Protein AF-A0AAJ0DYH5-F1 (afdb_monomer)

InterPro domains:
  IPR054289 UncB-like, DUF7025 [PF22942] (49-143)

Organism: NCBI:txid1209916

pLDDT: mean 80.5, std 20.78, range [34.53, 97.88]

Mean predicted aligned error: 11.09 Å

Nearest PDB structures (foldseek):
  2lnc-assembly1_A  TM=3.123E-01  e=2.489E-01  Norovirus Hu/1968/US
  4fln-assembly1_A  TM=5.608E-01  e=4.365E+00  Arabidopsis thaliana
  9har-assembly1_EV  TM=2.617E-01  e=4.413E-01  ssRNA phage ESE017
  7m22-assembly1_D  TM=3.149E-01  e=5.813E+00  Human betaherpesvirus 5
  7m30-assembly1_D  TM=1.878E-01  e=3.278E+00  Human betaherpesvirus 5

Solvent-accessible surface area (backbone atoms only — not comparable to full-atom values): 13746 Å² total; per-residue (Å²): 107,74,69,76,45,47,63,59,49,52,51,52,40,51,54,44,64,71,40,98,73,52,55,66,69,58,44,55,50,43,51,51,50,53,48,48,47,45,68,77,44,73,55,49,65,62,45,35,53,49,25,68,75,66,46,39,35,35,58,95,46,48,64,64,63,59,47,66,73,39,51,29,36,34,66,42,77,79,47,103,78,33,53,46,75,50,71,33,32,30,64,42,59,44,82,44,77,36,79,94,74,75,39,59,30,41,37,37,33,28,40,37,81,45,58,39,87,52,100,76,55,46,79,39,84,42,78,50,79,47,71,28,58,78,57,82,67,72,40,52,43,84,35,80,63,55,39,45,37,44,48,88,72,47,56,83,68,57,39,59,52,50,51,54,50,52,52,49,52,51,51,50,47,52,54,56,70,74,43,84,81,50,82,88,74,58,92,61,83,67,78,59,58,62,64,63,60,55,72,78,57,81,92,85,81,96,83,74,88,85,67,59,76,80,66,54,66,55,87,74,71,72,55,80,76,82,77,74,132

Sequence (229 aa):
MLYFAKGAIKQQAIETRESSSPSSRAIVSLEALLGFIKYTFPKAEKAKEDIKRTGLASFDYVWTIFEPGQIIYEKRCVTDSWFYEQCLKVKKVEYEYSE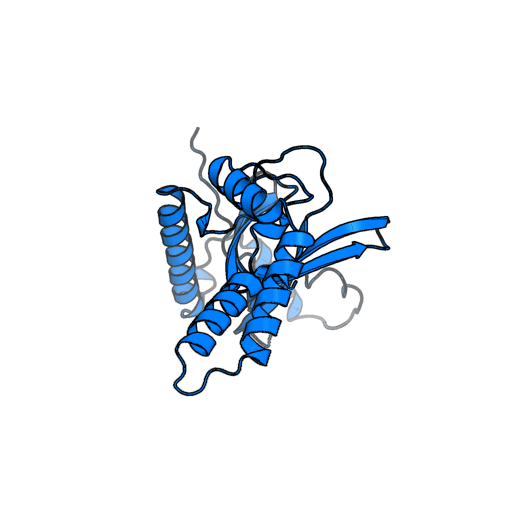FNETFGISLFVEEIVHRQTPNAGSYLVTSRRRIRPFTGLKPLQSEEIGCIPLEMIQEPEQESLRAKLIGLGRRYIHLSSHHPTIWEYEGPVALGGFLRNMTEESSQPQLQDYSWRYLQVRSFALRENVSP

Foldseek 3Di:
DLLLCLVVLVVVLVVLVVDPDRDPVSNVVSVVSNVVSCVVCVCQVVQCVVCLVPLKHAQVRPLSQQHQQFKKWFWDDPDPQWIDIDIWGFHDWDWDQDPVVRFIWIKTWTWDWFAFPPVPTDIDTDIDIDIQGHDDDIDRCVDPSNRMDGLVSDDPPVSVVVVVVVVVLVVVVVVVVVDPDDPVNDPDPCVCVVVVVVVVDDDDDPDDPPPPPVVRRDPRDTDRPPPDD

Radius of gyration: 23.25 Å; Cα contacts (8 Å, |Δi|>4): 259; chains: 1; bounding box: 69×47×57 Å

Secondary structure (DSSP, 8-state):
-GGGGHHHHHHHHHHHHHSSS--HHHHHHHHHHHHHHHHHSTTHHHHHHHHHHHSEE-HHHHGGG--TT-EEEEEEEEETTEEEEEEEEEEEEEEEEEGGGTEEEEEEEEEEEEEE-SSS-EEEEEEEEEEEPP--S-EETTSTTT-EEEGGGSPTTHHHHHHHHHHHHHHHHHHHHHS---GGG--S-GGGHHHHHTTSS--------SSSTTT-S------------

Structure (mmCIF, N/CA/C/O backbone):
data_AF-A0AAJ0DYH5-F1
#
_entry.id   AF-A0AAJ0DYH5-F1
#
loop_
_atom_site.group_PDB
_atom_site.id
_atom_site.type_symbol
_atom_site.label_atom_id
_atom_site.label_alt_id
_atom_site.label_comp_id
_atom_site.label_asym_id
_atom_site.label_entity_id
_atom_site.label_seq_id
_atom_site.pdbx_PDB_ins_code
_atom_site.Cartn_x
_atom_site.Cartn_y
_atom_site.Cartn_z
_atom_site.occupancy
_atom_site.B_iso_or_equiv
_atom_site.auth_seq_id
_atom_site.auth_comp_id
_atom_site.auth_asym_id
_atom_site.auth_atom_id
_atom_site.pdbx_PDB_model_num
ATOM 1 N N . MET A 1 1 ? -4.098 -6.346 9.579 1.00 74.19 1 MET A N 1
ATOM 2 C CA . MET A 1 1 ? -4.427 -5.142 10.373 1.00 74.19 1 MET A CA 1
ATOM 3 C C . MET A 1 1 ? -5.936 -4.967 10.431 1.00 74.19 1 MET A C 1
ATOM 5 O O . MET A 1 1 ? -6.552 -4.817 9.384 1.00 74.19 1 MET A O 1
ATOM 9 N N . LEU A 1 2 ? -6.518 -4.996 11.632 1.00 87.50 2 LEU A N 1
ATOM 10 C CA . LEU A 1 2 ? -7.966 -4.881 11.854 1.00 87.50 2 LEU A CA 1
ATOM 11 C C . LEU A 1 2 ? -8.559 -3.563 11.309 1.00 87.50 2 LEU A C 1
ATOM 13 O O . LEU A 1 2 ? -9.689 -3.550 10.838 1.00 87.50 2 LEU A O 1
ATOM 17 N N . TYR A 1 3 ? -7.772 -2.481 11.300 1.00 91.25 3 TYR A N 1
ATOM 18 C CA . TYR A 1 3 ? -8.181 -1.171 10.781 1.00 91.25 3 TYR A CA 1
ATOM 19 C C . TYR A 1 3 ? -8.721 -1.220 9.341 1.00 91.25 3 TYR A C 1
ATOM 21 O O . TYR A 1 3 ? -9.771 -0.645 9.068 1.00 91.25 3 TYR A O 1
ATOM 29 N N . PHE A 1 4 ? -8.066 -1.942 8.425 1.00 90.75 4 PHE A N 1
ATOM 30 C CA . PHE A 1 4 ? -8.510 -2.015 7.025 1.00 90.75 4 PHE A CA 1
ATOM 31 C C . PHE A 1 4 ? -9.799 -2.818 6.837 1.00 90.75 4 PHE A C 1
ATOM 33 O O . PHE A 1 4 ? -10.524 -2.606 5.871 1.00 90.75 4 PHE A O 1
ATOM 40 N N . ALA A 1 5 ? -10.136 -3.698 7.783 1.00 91.19 5 ALA A N 1
ATOM 41 C CA . ALA A 1 5 ? -11.390 -4.440 7.747 1.00 91.19 5 ALA A CA 1
ATOM 42 C C . ALA A 1 5 ? -12.598 -3.581 8.163 1.00 91.19 5 ALA A C 1
ATOM 44 O O . ALA A 1 5 ? -13.729 -4.042 8.034 1.00 91.19 5 ALA A O 1
ATOM 45 N N . LYS A 1 6 ? -12.404 -2.335 8.634 1.00 92.38 6 LYS A N 1
ATOM 46 C CA . LYS A 1 6 ? -13.487 -1.481 9.159 1.00 92.38 6 LYS A CA 1
ATOM 47 C C . LYS A 1 6 ? -14.655 -1.306 8.184 1.00 92.38 6 LYS A C 1
ATOM 49 O O . LYS A 1 6 ? -15.801 -1.313 8.616 1.00 92.38 6 LYS A O 1
ATOM 54 N N . GLY A 1 7 ? -14.371 -1.166 6.884 1.00 87.06 7 GLY A N 1
ATOM 55 C CA . GLY A 1 7 ? -15.394 -0.994 5.850 1.00 87.06 7 GLY A CA 1
ATOM 56 C C . GLY A 1 7 ? -16.257 -2.244 5.711 1.00 87.06 7 GLY A C 1
ATOM 57 O O . GLY A 1 7 ? -17.478 -2.155 5.790 1.00 87.06 7 GLY A O 1
ATOM 58 N N . ALA A 1 8 ? -15.615 -3.412 5.621 1.00 90.06 8 ALA A N 1
ATOM 59 C CA . ALA A 1 8 ? -16.292 -4.705 5.574 1.00 90.06 8 ALA A CA 1
ATOM 60 C C . ALA A 1 8 ? -17.074 -4.996 6.866 1.00 90.06 8 ALA A C 1
ATOM 62 O O . ALA A 1 8 ? -18.219 -5.424 6.802 1.00 90.06 8 ALA A O 1
ATOM 63 N N . ILE A 1 9 ? -16.503 -4.696 8.039 1.00 92.44 9 ILE A N 1
ATOM 64 C CA . ILE A 1 9 ? -17.178 -4.848 9.340 1.00 92.44 9 ILE A CA 1
ATOM 65 C C . ILE A 1 9 ? -18.425 -3.956 9.406 1.00 92.44 9 ILE A C 1
ATOM 67 O O . ILE A 1 9 ? -19.483 -4.404 9.846 1.00 92.44 9 ILE A O 1
ATOM 71 N N . LYS A 1 10 ? -18.321 -2.700 8.950 1.00 93.38 10 LYS A N 1
ATOM 72 C CA . LYS A 1 10 ? -19.449 -1.761 8.903 1.00 93.38 10 LYS A CA 1
ATOM 73 C C . LYS A 1 10 ? -20.543 -2.247 7.952 1.00 93.38 10 LYS A C 1
ATOM 75 O O . LYS A 1 10 ? -21.710 -2.203 8.324 1.00 93.38 10 LYS A O 1
ATOM 80 N N . GLN A 1 11 ? -20.167 -2.726 6.769 1.00 91.50 11 GLN A N 1
ATOM 81 C CA . GLN A 1 11 ? -21.105 -3.269 5.789 1.00 91.50 11 GLN A CA 1
ATOM 82 C C . GLN A 1 11 ? -21.822 -4.514 6.332 1.00 91.50 11 GLN A C 1
ATOM 84 O O . GLN A 1 11 ? -23.049 -4.559 6.340 1.00 91.50 11 GLN A O 1
ATOM 89 N N . GLN A 1 12 ? -21.077 -5.452 6.922 1.00 93.25 12 GLN A N 1
ATOM 90 C CA . GLN A 1 12 ? -21.636 -6.638 7.574 1.00 93.25 12 GLN A CA 1
ATOM 91 C C . GLN A 1 12 ? -22.611 -6.271 8.705 1.00 93.25 12 GLN A C 1
ATOM 93 O O . GLN A 1 12 ? -23.621 -6.948 8.903 1.00 93.25 12 GLN A O 1
ATOM 98 N N . ALA A 1 13 ? -22.330 -5.203 9.461 1.00 92.88 13 ALA A N 1
ATOM 99 C CA . ALA A 1 13 ? -23.221 -4.732 10.520 1.00 92.88 13 ALA A CA 1
ATOM 100 C C . ALA A 1 13 ? -24.549 -4.188 9.967 1.00 92.88 13 ALA A C 1
ATOM 102 O O . ALA A 1 13 ? -25.591 -4.425 10.577 1.00 92.88 13 ALA A O 1
ATOM 103 N N . ILE A 1 14 ? -24.522 -3.500 8.819 1.00 93.88 14 ILE A N 1
ATOM 104 C CA . ILE A 1 14 ? -25.725 -3.023 8.116 1.00 93.88 14 ILE A CA 1
ATOM 105 C C . ILE A 1 14 ? -26.544 -4.219 7.618 1.00 93.88 14 ILE A C 1
ATOM 107 O O . ILE A 1 14 ? -27.705 -4.355 7.989 1.00 93.88 14 ILE A O 1
ATOM 111 N N . GLU A 1 15 ? -25.914 -5.146 6.897 1.00 93.69 15 GLU A N 1
ATOM 112 C CA . GLU A 1 15 ? -26.578 -6.343 6.356 1.00 93.69 15 GLU A CA 1
ATOM 113 C C . GLU A 1 15 ? -27.203 -7.210 7.458 1.00 93.69 15 GLU A C 1
ATOM 115 O O . GLU A 1 15 ? -28.323 -7.702 7.329 1.00 93.69 15 GLU A O 1
ATOM 120 N N . THR A 1 16 ? -26.514 -7.355 8.594 1.00 93.00 16 THR A N 1
ATOM 121 C CA . THR A 1 16 ? -27.039 -8.120 9.735 1.00 93.00 16 THR A CA 1
ATOM 122 C C . THR A 1 16 ? -28.275 -7.451 10.344 1.00 93.00 16 THR A C 1
ATOM 124 O O . THR A 1 16 ? -29.192 -8.156 10.767 1.00 93.00 16 THR A O 1
ATOM 127 N N . ARG A 1 17 ? -28.331 -6.111 10.376 1.00 92.94 17 ARG A N 1
ATOM 128 C CA . ARG A 1 17 ? -29.504 -5.352 10.851 1.00 92.94 17 ARG A CA 1
ATOM 129 C C . ARG A 1 17 ? -30.697 -5.460 9.902 1.00 92.94 17 ARG A C 1
ATOM 131 O O . ARG A 1 17 ? -31.825 -5.469 10.379 1.00 92.94 17 ARG A O 1
ATOM 138 N N . GLU A 1 18 ? -30.442 -5.535 8.600 1.00 94.69 18 GLU A N 1
ATOM 139 C CA . GLU A 1 18 ? -31.475 -5.626 7.557 1.00 94.69 18 GLU A CA 1
ATOM 140 C C . GLU A 1 18 ? -31.996 -7.057 7.343 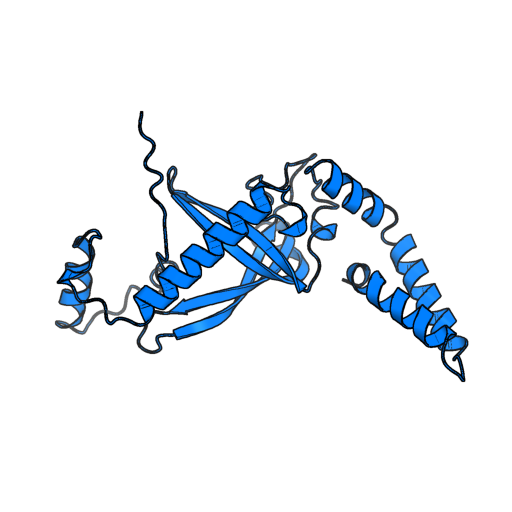1.00 94.69 18 GLU A C 1
ATOM 142 O O . GLU A 1 18 ? -33.020 -7.256 6.691 1.00 94.69 18 GLU A O 1
ATOM 147 N N . SER A 1 19 ? -31.321 -8.065 7.904 1.00 94.19 19 SER A N 1
ATOM 148 C CA . SER A 1 19 ? -31.761 -9.459 7.817 1.00 94.19 19 SER A CA 1
ATOM 149 C C . SER A 1 19 ? -33.123 -9.690 8.488 1.00 94.19 19 SER A C 1
ATOM 151 O O . SER A 1 19 ? -33.471 -9.045 9.475 1.00 94.19 19 SER A O 1
ATOM 153 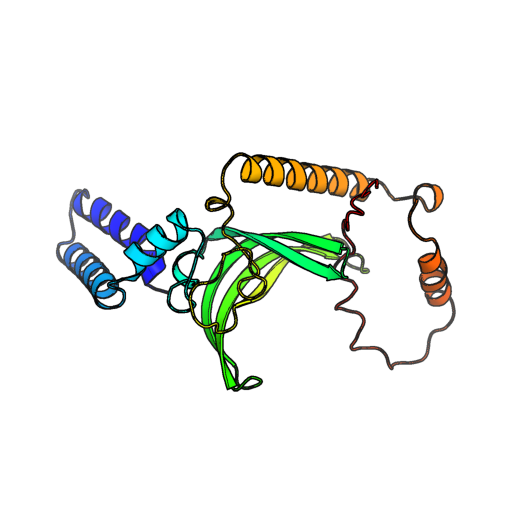N N . SER 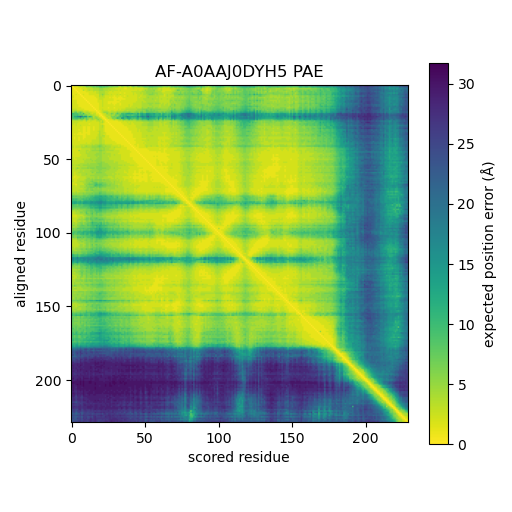A 1 20 ? -33.887 -10.671 7.995 1.00 86.44 20 SER A N 1
ATOM 154 C CA . SER A 1 20 ? -35.220 -11.018 8.520 1.00 86.44 20 SER A CA 1
ATOM 155 C C . SER A 1 20 ? -35.217 -11.497 9.979 1.00 86.44 20 SER A C 1
ATOM 157 O O . SER A 1 20 ? -36.263 -11.528 10.623 1.00 86.44 20 SER A O 1
ATOM 159 N N . SER A 1 21 ? -34.056 -11.896 10.502 1.00 89.44 21 SER A N 1
ATOM 160 C CA . SER A 1 21 ? -33.866 -12.357 11.878 1.00 89.44 21 SER A CA 1
ATOM 161 C C . SER A 1 21 ? -32.514 -11.867 12.419 1.00 89.44 21 SER A C 1
ATOM 163 O O . SER A 1 21 ? -31.555 -12.647 12.483 1.00 89.44 21 SER A O 1
ATOM 165 N N . PRO A 1 22 ? -32.397 -10.578 12.787 1.00 85.06 22 PRO A N 1
ATOM 166 C CA . PRO A 1 22 ? -31.127 -9.997 13.193 1.00 85.06 22 PRO A CA 1
ATOM 167 C C . PRO A 1 22 ? -30.651 -10.613 14.510 1.00 85.06 22 PRO A C 1
ATOM 169 O O . PRO A 1 22 ? -31.331 -10.562 15.537 1.00 85.06 22 PRO A O 1
ATOM 172 N N . SER A 1 23 ? -29.441 -11.170 14.510 1.00 91.62 23 SER A N 1
ATOM 173 C CA . SER A 1 23 ? -28.793 -11.608 15.746 1.00 91.62 23 SER A CA 1
ATOM 174 C C . SER A 1 23 ? -28.296 -10.385 16.517 1.00 91.62 23 SER A C 1
ATOM 176 O O . SER A 1 23 ? -27.270 -9.793 16.171 1.00 91.62 23 SER A O 1
ATOM 178 N N . SER A 1 24 ? -29.006 -10.012 17.587 1.00 90.62 24 SER A N 1
ATOM 179 C CA . SER A 1 24 ? -28.639 -8.881 18.454 1.00 90.62 24 SER A CA 1
ATOM 180 C C . SER A 1 24 ? -27.199 -8.991 18.964 1.00 90.62 24 SER A C 1
ATOM 182 O O . SER A 1 24 ? -26.455 -8.012 18.960 1.00 90.62 24 SER A O 1
ATOM 184 N N . ARG A 1 25 ? -26.757 -10.207 19.309 1.00 95.62 25 ARG A N 1
ATOM 185 C CA . ARG A 1 25 ? -25.385 -10.482 19.754 1.00 95.62 25 ARG A CA 1
ATOM 186 C C . ARG A 1 25 ? -24.347 -10.201 18.667 1.00 95.62 25 ARG A C 1
ATOM 188 O O . ARG A 1 25 ? -23.278 -9.679 18.983 1.00 95.62 25 ARG A O 1
ATOM 195 N N . ALA A 1 26 ? -24.635 -10.546 17.412 1.00 93.88 26 ALA A N 1
ATOM 196 C CA . ALA A 1 26 ? -23.718 -10.298 16.302 1.00 93.88 26 ALA A CA 1
ATOM 197 C C . ALA A 1 26 ? -23.560 -8.794 16.044 1.00 93.88 26 ALA A C 1
ATOM 199 O O . ALA A 1 26 ? -22.434 -8.314 15.938 1.00 93.88 26 ALA A O 1
ATOM 200 N N . ILE A 1 27 ? -24.667 -8.044 16.046 1.00 94.88 27 ILE A N 1
ATOM 201 C CA . ILE A 1 27 ? -24.659 -6.582 15.875 1.00 94.88 27 ILE A CA 1
ATOM 202 C C . ILE A 1 27 ? -23.844 -5.913 16.988 1.00 94.88 27 ILE A C 1
ATOM 204 O O . ILE A 1 27 ? -22.916 -5.166 16.687 1.00 94.88 27 ILE A O 1
ATOM 208 N N . VAL A 1 28 ? -24.112 -6.254 18.255 1.00 96.19 28 VAL A N 1
ATOM 209 C CA . VAL A 1 28 ? -23.358 -5.725 19.409 1.00 96.19 28 VAL A CA 1
ATOM 210 C C . VAL A 1 28 ? -21.862 -6.034 19.287 1.00 96.19 28 VAL A C 1
ATOM 212 O O . VAL A 1 28 ? -21.026 -5.186 19.588 1.00 96.19 28 VAL A O 1
ATOM 215 N N . SER A 1 29 ? -21.506 -7.228 18.804 1.00 96.81 29 SER A N 1
ATOM 216 C CA . SER A 1 29 ? -20.102 -7.625 18.631 1.00 96.81 29 SER A CA 1
ATOM 217 C C . SER A 1 29 ? -19.408 -6.834 17.514 1.00 96.81 29 SER A C 1
ATOM 219 O O . SER A 1 29 ? -18.268 -6.404 17.686 1.00 96.81 29 SER A O 1
ATOM 221 N N . LEU A 1 30 ? -20.085 -6.606 16.383 1.00 95.94 30 LEU A N 1
ATOM 222 C CA . LEU A 1 30 ? -19.559 -5.804 15.271 1.00 95.94 30 LEU A CA 1
ATOM 223 C C . LEU A 1 30 ? -19.413 -4.326 15.660 1.00 95.94 30 LEU A C 1
ATOM 225 O O . LEU A 1 30 ? -18.401 -3.701 15.344 1.00 95.94 30 LEU A O 1
ATOM 229 N N . GLU A 1 31 ? -20.378 -3.774 16.393 1.00 96.19 31 GLU A N 1
ATOM 230 C CA . GLU A 1 31 ? -20.307 -2.410 16.929 1.00 96.19 31 GLU A CA 1
ATOM 231 C C . GLU A 1 31 ? -19.173 -2.249 17.942 1.00 96.19 31 GLU A C 1
ATOM 233 O O . GLU A 1 31 ? -18.412 -1.284 17.858 1.00 96.19 31 GLU A O 1
ATOM 238 N N . ALA A 1 32 ? -19.010 -3.213 18.854 1.00 96.88 32 ALA A N 1
ATOM 239 C CA . ALA A 1 32 ? -17.892 -3.233 19.791 1.00 96.88 32 ALA A CA 1
ATOM 240 C C . ALA A 1 32 ? -16.546 -3.286 19.054 1.00 96.88 32 ALA A C 1
ATOM 242 O O . ALA A 1 32 ? -15.611 -2.578 19.430 1.00 96.88 32 ALA A O 1
ATOM 243 N N . LEU A 1 33 ? -16.454 -4.058 17.965 1.00 96.50 33 LEU A N 1
ATOM 244 C CA . LEU A 1 33 ? -15.253 -4.134 17.134 1.00 96.50 33 LEU A CA 1
ATOM 245 C C . LEU A 1 33 ? -14.947 -2.801 16.433 1.00 96.50 33 LEU A C 1
ATOM 247 O O . LEU A 1 33 ? -13.798 -2.359 16.429 1.00 96.50 33 LEU A O 1
ATOM 251 N N . LEU A 1 34 ? -15.961 -2.123 15.886 1.00 95.81 34 LEU A N 1
ATOM 252 C CA . LEU A 1 34 ? -15.807 -0.778 15.314 1.00 95.81 34 LEU A CA 1
ATOM 253 C C . LEU A 1 34 ? -15.393 0.248 16.381 1.00 95.81 34 LEU A C 1
ATOM 255 O O . LEU A 1 34 ? -14.514 1.076 16.130 1.00 95.81 34 LEU A O 1
ATOM 259 N N . GLY A 1 35 ? -15.985 0.167 17.576 1.00 96.44 35 GLY A N 1
ATOM 260 C CA . GLY A 1 35 ? -15.619 0.984 18.732 1.00 96.44 35 GLY A CA 1
ATOM 261 C C . GLY A 1 35 ? -14.165 0.774 19.148 1.00 96.44 35 GLY A C 1
ATOM 262 O O . GLY A 1 35 ? -13.435 1.749 19.325 1.00 96.44 35 GLY A O 1
ATOM 263 N N . PHE A 1 36 ? -13.718 -0.484 19.205 1.00 96.75 36 PHE A N 1
ATOM 264 C CA . PHE A 1 36 ? -12.327 -0.845 19.470 1.00 96.75 36 PHE A CA 1
ATOM 265 C C . PHE A 1 36 ? -11.381 -0.248 18.422 1.00 96.75 36 PHE A C 1
ATOM 267 O O . PHE A 1 36 ? -10.430 0.432 18.791 1.00 96.75 36 PHE A O 1
ATOM 274 N N . ILE A 1 37 ? -11.672 -0.398 17.122 1.00 95.50 37 ILE A N 1
ATOM 275 C CA . ILE A 1 37 ? -10.844 0.186 16.049 1.00 95.50 37 ILE A CA 1
ATOM 276 C C . ILE A 1 37 ? -10.733 1.707 16.209 1.00 95.50 37 ILE A C 1
ATOM 278 O O . ILE A 1 37 ? -9.633 2.254 16.130 1.00 95.50 37 ILE A O 1
ATOM 282 N N . LYS A 1 38 ? -11.851 2.400 16.454 1.00 95.06 38 LYS A N 1
ATOM 283 C CA . LYS A 1 38 ? -11.860 3.859 16.633 1.00 95.06 38 LYS A CA 1
ATOM 284 C C . LYS A 1 38 ? -11.074 4.290 17.872 1.00 95.06 38 LYS A C 1
ATOM 286 O O . LYS A 1 38 ? -10.374 5.296 17.824 1.00 95.06 38 LYS A O 1
ATOM 291 N N . TYR A 1 39 ? -11.182 3.533 18.960 1.00 96.31 39 TYR A N 1
ATOM 292 C CA . TYR A 1 39 ? -10.448 3.786 20.196 1.00 96.31 39 TYR A CA 1
ATOM 293 C C . TYR A 1 39 ? -8.938 3.558 20.030 1.00 96.31 39 TYR A C 1
ATOM 295 O O . TYR A 1 39 ? -8.147 4.387 20.471 1.00 96.31 39 TYR A O 1
ATOM 303 N N . THR A 1 40 ? -8.533 2.477 19.357 1.00 95.31 40 THR A N 1
ATOM 304 C CA . THR A 1 40 ? -7.120 2.146 19.116 1.00 95.31 40 THR A CA 1
ATOM 305 C C . THR A 1 40 ? -6.470 3.077 18.090 1.00 95.31 40 THR A C 1
ATOM 307 O O . THR A 1 40 ? -5.289 3.395 18.214 1.00 95.31 40 THR A O 1
ATOM 310 N N . PHE A 1 41 ? -7.224 3.552 17.092 1.00 94.44 41 PHE A N 1
ATOM 311 C CA . PHE A 1 41 ? -6.708 4.368 15.986 1.00 94.44 41 PHE A CA 1
ATOM 312 C C . PHE A 1 41 ? -7.462 5.704 15.822 1.00 94.44 41 PHE A C 1
ATOM 314 O O . PHE A 1 41 ? -7.953 6.010 14.731 1.00 94.44 41 PHE A O 1
ATOM 321 N N . PRO A 1 42 ? -7.532 6.557 16.861 1.00 94.38 42 PRO A N 1
ATOM 322 C CA . PRO A 1 42 ? -8.445 7.706 16.903 1.00 94.38 42 PRO A CA 1
ATOM 323 C C . PRO A 1 42 ? -8.136 8.787 15.861 1.00 94.38 42 PRO A C 1
ATOM 325 O O . PRO A 1 42 ? -9.000 9.592 15.521 1.00 94.38 42 PRO A O 1
ATOM 328 N N . LYS A 1 43 ? -6.901 8.818 15.351 1.00 96.81 43 LYS A N 1
ATOM 329 C CA . LYS A 1 43 ? -6.424 9.810 14.379 1.00 96.81 43 LYS A CA 1
ATOM 330 C C . LYS A 1 43 ? -6.211 9.238 12.980 1.00 96.81 43 LYS A C 1
ATOM 332 O O . LYS A 1 43 ? -5.946 10.010 12.068 1.00 96.81 43 LYS A O 1
ATOM 337 N N . ALA A 1 44 ? -6.331 7.922 12.793 1.00 95.44 44 ALA A N 1
ATOM 338 C CA . ALA A 1 44 ? -5.950 7.278 11.538 1.00 95.44 44 ALA A CA 1
ATOM 339 C C . ALA A 1 44 ? -6.831 7.707 10.358 1.00 95.44 44 ALA A C 1
ATOM 341 O O . ALA A 1 44 ? -6.314 7.916 9.267 1.00 95.44 44 ALA A O 1
ATOM 342 N N . GLU A 1 45 ? -8.139 7.896 10.568 1.00 94.44 45 GLU A N 1
ATOM 343 C CA . GLU A 1 45 ? -9.033 8.361 9.497 1.00 94.44 45 GLU A CA 1
ATOM 344 C C . GLU A 1 45 ? -8.705 9.787 9.079 1.00 94.44 45 GLU A C 1
ATOM 346 O O . GLU A 1 45 ? -8.477 10.051 7.904 1.00 94.44 45 GLU A O 1
ATOM 351 N N . LYS A 1 46 ? -8.606 10.691 10.060 1.00 96.81 46 LYS A N 1
ATOM 352 C CA . LYS A 1 46 ? -8.237 12.081 9.808 1.00 96.81 46 LYS A CA 1
ATOM 353 C C . LYS A 1 46 ? -6.871 12.168 9.126 1.00 96.81 46 LYS A C 1
ATOM 355 O O . LYS A 1 46 ? -6.737 12.904 8.161 1.00 96.81 46 LYS A O 1
ATOM 360 N N . ALA A 1 47 ? -5.892 11.388 9.583 1.00 96.81 47 ALA A N 1
ATO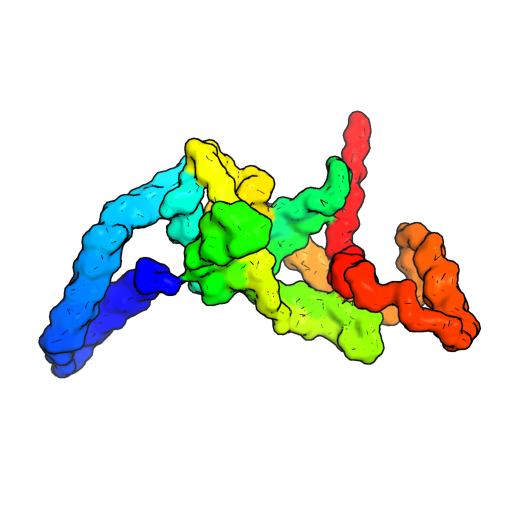M 361 C CA . ALA A 1 47 ? -4.572 11.349 8.973 1.00 96.81 47 ALA A CA 1
ATOM 362 C C . ALA A 1 47 ? -4.626 10.831 7.530 1.00 96.81 47 ALA A C 1
ATOM 364 O O . ALA A 1 47 ? -4.026 11.450 6.663 1.00 96.81 47 ALA A O 1
ATOM 365 N N . LYS A 1 48 ? -5.386 9.765 7.241 1.00 96.19 48 LYS A N 1
ATOM 366 C CA . LYS A 1 48 ? -5.579 9.269 5.868 1.00 96.19 48 LYS A CA 1
ATOM 367 C C . LYS A 1 48 ? -6.137 10.365 4.955 1.00 96.19 48 LYS A C 1
ATOM 369 O O . LY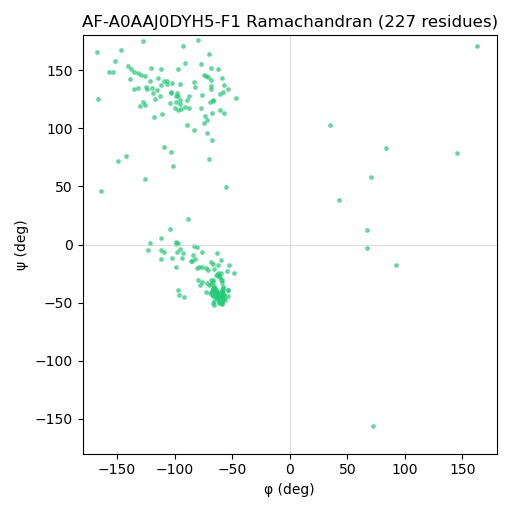S A 1 48 ? -5.599 10.581 3.873 1.00 96.19 48 LYS A O 1
ATOM 374 N N . GLU A 1 49 ? -7.176 11.072 5.397 1.00 96.25 49 GLU A N 1
ATOM 375 C CA . GLU A 1 49 ? -7.781 12.173 4.632 1.00 96.25 49 GLU A CA 1
ATOM 376 C C . GLU A 1 49 ? -6.838 13.378 4.493 1.00 96.25 49 GLU A C 1
ATOM 378 O O . GLU A 1 49 ? -6.723 13.963 3.417 1.00 96.25 49 GLU A O 1
ATOM 383 N N . ASP A 1 50 ? -6.102 13.726 5.551 1.00 97.38 50 ASP A N 1
ATOM 384 C CA . ASP A 1 50 ? -5.105 14.796 5.517 1.00 97.38 50 ASP A CA 1
ATOM 385 C C . ASP A 1 50 ? -3.964 14.457 4.540 1.00 97.38 50 ASP A C 1
ATOM 387 O O . ASP A 1 50 ? -3.554 15.324 3.763 1.00 97.38 50 ASP A O 1
ATOM 391 N N . ILE A 1 51 ? -3.499 13.201 4.506 1.00 97.06 51 ILE A N 1
ATOM 392 C CA . ILE A 1 51 ? -2.499 12.723 3.539 1.00 97.06 51 ILE A CA 1
ATOM 393 C C . ILE A 1 51 ? -3.072 12.786 2.120 1.00 97.06 51 ILE A C 1
ATOM 395 O O . ILE A 1 51 ? -2.402 13.295 1.225 1.00 97.06 51 ILE A O 1
ATOM 399 N N . LYS A 1 52 ? -4.314 12.328 1.902 1.00 95.19 52 LYS A N 1
ATOM 400 C CA . LYS A 1 52 ? -4.992 12.428 0.595 1.00 95.19 52 LYS A CA 1
ATOM 401 C C . LYS A 1 52 ? -5.075 13.867 0.098 1.00 95.19 52 LYS A C 1
ATOM 403 O O . LYS A 1 52 ? -4.817 14.122 -1.073 1.00 95.19 52 LYS A O 1
ATOM 408 N N . ARG A 1 53 ? -5.399 14.809 0.985 1.00 95.25 53 ARG A N 1
ATOM 409 C CA . ARG A 1 53 ? -5.526 16.228 0.638 1.00 95.25 53 ARG A CA 1
ATOM 410 C C . ARG A 1 53 ? -4.179 16.897 0.371 1.00 95.25 53 ARG A C 1
ATOM 412 O O . ARG A 1 53 ? -4.093 17.749 -0.504 1.00 95.25 53 ARG A O 1
ATOM 419 N N . THR A 1 54 ? -3.160 16.587 1.169 1.00 96.25 54 THR A N 1
ATOM 420 C CA . THR A 1 54 ? -1.886 17.332 1.158 1.00 96.25 54 THR A CA 1
ATOM 421 C C . THR A 1 54 ? -0.783 16.659 0.350 1.00 96.25 54 THR A C 1
ATOM 423 O O . THR A 1 54 ? 0.188 17.321 0.001 1.00 96.25 54 THR A O 1
ATOM 426 N N . GLY A 1 55 ? -0.892 15.356 0.079 1.00 95.50 55 GLY A N 1
ATOM 427 C CA . GLY A 1 55 ? 0.192 14.558 -0.497 1.00 95.50 55 GLY A CA 1
ATOM 428 C C . GLY A 1 55 ? 1.389 14.381 0.445 1.00 95.50 55 GLY A C 1
ATOM 429 O O . GLY A 1 55 ? 2.452 13.946 0.002 1.00 95.50 55 GLY A O 1
ATOM 430 N N . LEU A 1 56 ? 1.237 14.722 1.730 1.00 97.06 56 LEU A N 1
ATOM 431 C CA . LEU A 1 56 ? 2.279 14.640 2.750 1.00 97.06 56 LEU A CA 1
ATOM 432 C C . LEU A 1 56 ? 1.891 13.614 3.813 1.00 97.06 56 LEU A C 1
ATOM 434 O O . LEU A 1 56 ? 0.782 13.659 4.342 1.00 97.06 56 LEU A O 1
ATOM 438 N N . ALA A 1 57 ? 2.817 12.730 4.175 1.00 97.69 57 ALA A N 1
ATOM 439 C CA . ALA A 1 57 ? 2.613 11.731 5.217 1.00 97.69 57 ALA A CA 1
ATOM 440 C C . ALA A 1 57 ? 3.698 11.796 6.289 1.00 97.69 57 ALA A C 1
ATOM 442 O O . ALA A 1 57 ? 4.864 12.042 5.991 1.00 97.69 57 ALA A O 1
ATOM 443 N N . SER A 1 58 ? 3.314 11.537 7.540 1.00 97.69 58 SER A N 1
ATOM 444 C CA . SER A 1 58 ? 4.257 11.142 8.585 1.00 97.69 58 SER A CA 1
ATOM 445 C C . SER A 1 58 ? 4.378 9.622 8.622 1.00 97.69 58 SER A C 1
ATOM 447 O O . SER A 1 58 ? 3.448 8.903 8.245 1.00 97.69 58 SER A O 1
ATOM 449 N N . PHE A 1 59 ? 5.501 9.121 9.130 1.00 97.12 59 PHE A N 1
ATOM 450 C CA . PHE A 1 59 ? 5.732 7.683 9.234 1.00 97.12 59 PHE A CA 1
ATOM 451 C C . PHE A 1 59 ? 4.653 6.966 10.070 1.00 97.12 59 PHE A C 1
ATOM 453 O O . PHE A 1 59 ? 4.190 5.892 9.691 1.00 97.12 59 PHE A O 1
ATOM 460 N N . ASP A 1 60 ? 4.162 7.601 11.139 1.00 96.31 60 ASP A N 1
ATOM 461 C CA . ASP A 1 60 ? 3.135 7.034 12.029 1.00 96.31 60 ASP A CA 1
ATOM 462 C C . ASP A 1 60 ? 1.795 6.747 11.340 1.00 96.31 60 ASP A C 1
ATOM 464 O O . ASP A 1 60 ? 1.025 5.907 11.810 1.00 96.31 60 ASP A O 1
ATOM 468 N N . TYR A 1 61 ? 1.499 7.442 10.237 1.00 97.06 61 TYR A N 1
ATOM 469 C CA . TYR A 1 61 ? 0.220 7.329 9.534 1.00 97.06 61 TYR A CA 1
ATOM 470 C C . TYR A 1 61 ? 0.353 6.933 8.064 1.00 97.06 61 TYR A C 1
ATOM 472 O O . TYR A 1 61 ? -0.667 6.661 7.432 1.00 97.06 61 TYR A O 1
ATOM 480 N N . VAL A 1 62 ? 1.565 6.824 7.508 1.00 97.06 62 VAL A N 1
ATOM 481 C CA . VAL A 1 62 ? 1.758 6.439 6.098 1.00 97.06 62 VAL A CA 1
ATOM 482 C C . VAL A 1 62 ? 1.215 5.037 5.798 1.00 97.06 62 VAL A C 1
ATOM 484 O O . VAL A 1 62 ? 0.773 4.764 4.692 1.00 97.06 62 VAL A O 1
ATOM 487 N N . TRP A 1 63 ? 1.142 4.145 6.788 1.00 96.69 63 TRP A N 1
ATOM 488 C CA . TRP A 1 63 ? 0.504 2.840 6.598 1.00 96.69 63 TRP A CA 1
ATOM 489 C C . TRP A 1 63 ? -0.992 2.956 6.261 1.00 96.69 63 TRP A C 1
ATOM 491 O O . TRP A 1 63 ? -1.518 2.087 5.578 1.00 96.69 63 TRP A O 1
ATOM 501 N N . THR A 1 64 ? -1.684 4.018 6.692 1.00 96.62 64 THR A N 1
ATOM 502 C CA . THR A 1 64 ? -3.149 4.155 6.546 1.00 96.62 64 THR A CA 1
ATOM 503 C C . THR A 1 64 ? -3.622 4.295 5.099 1.00 96.62 64 THR A C 1
ATOM 505 O O . THR A 1 64 ? -4.809 4.096 4.830 1.00 96.62 64 THR A O 1
ATOM 508 N N . ILE A 1 65 ? -2.713 4.626 4.179 1.00 96.81 65 ILE A N 1
ATOM 509 C CA . ILE A 1 65 ? -3.010 4.819 2.757 1.00 96.81 65 ILE A CA 1
ATOM 510 C C . ILE A 1 65 ? -2.749 3.572 1.903 1.00 96.81 65 ILE A C 1
ATOM 512 O O . ILE A 1 65 ? -3.066 3.601 0.724 1.00 96.81 65 ILE A O 1
ATOM 516 N N . PHE A 1 66 ? -2.213 2.485 2.470 1.00 96.75 66 PHE A N 1
ATOM 517 C CA . PHE A 1 66 ? -1.915 1.247 1.739 1.00 96.75 66 PHE A CA 1
ATOM 518 C C . PHE A 1 66 ? -2.879 0.126 2.132 1.00 96.75 66 PHE A C 1
ATOM 520 O O . PHE A 1 66 ? -2.585 -0.706 2.992 1.00 96.75 66 PHE A O 1
ATOM 527 N N . GLU A 1 67 ? -4.053 0.095 1.511 1.00 95.31 67 GLU A N 1
ATOM 528 C CA . GLU A 1 67 ? -5.066 -0.909 1.835 1.00 95.31 67 GLU A CA 1
ATOM 529 C C . GLU A 1 67 ? -4.810 -2.227 1.082 1.00 95.31 67 GLU A C 1
ATOM 531 O O . GLU A 1 67 ? -4.458 -2.212 -0.099 1.00 95.31 67 GLU A O 1
ATOM 536 N N . PRO A 1 68 ? -4.997 -3.400 1.716 1.00 95.75 68 PRO A N 1
ATOM 537 C CA . PRO A 1 68 ? -4.991 -4.670 0.997 1.00 95.75 68 PRO A CA 1
ATOM 538 C C . PRO A 1 68 ? -5.983 -4.665 -0.174 1.00 95.75 68 PRO A C 1
ATOM 540 O O . PRO A 1 68 ? -7.133 -4.265 -0.029 1.00 95.75 68 PRO A O 1
ATOM 543 N N . GLY A 1 69 ? -5.537 -5.138 -1.333 1.00 95.12 69 GLY A N 1
ATOM 544 C CA . GLY A 1 69 ? -6.273 -5.123 -2.595 1.00 95.12 69 GLY A CA 1
ATOM 545 C C . GLY A 1 69 ? -6.004 -3.896 -3.467 1.00 95.12 69 GLY A C 1
ATOM 546 O O . GLY A 1 69 ? -6.271 -3.958 -4.668 1.00 95.12 69 GLY A O 1
ATOM 547 N N . GLN A 1 70 ? -5.447 -2.823 -2.905 1.00 95.81 70 GLN A N 1
ATOM 548 C CA . GLN A 1 70 ? -5.212 -1.566 -3.609 1.00 95.81 70 GLN A CA 1
ATOM 549 C C . GLN A 1 70 ? -4.033 -1.660 -4.584 1.00 95.81 70 GLN A C 1
ATOM 551 O O . GLN A 1 70 ? -3.043 -2.343 -4.315 1.00 95.81 70 GLN A O 1
ATOM 556 N N . ILE A 1 71 ? -4.123 -0.947 -5.710 1.00 95.81 71 ILE A N 1
ATOM 557 C CA . ILE A 1 71 ? -3.011 -0.801 -6.654 1.00 95.81 71 ILE A CA 1
ATOM 558 C C . ILE A 1 71 ? -2.148 0.389 -6.238 1.00 95.81 71 ILE A C 1
ATOM 560 O O . ILE A 1 71 ? -2.648 1.499 -6.055 1.00 95.81 71 ILE A O 1
ATOM 564 N N . ILE A 1 72 ? -0.847 0.155 -6.122 1.00 96.56 72 ILE A N 1
ATOM 565 C CA . ILE A 1 72 ? 0.168 1.179 -5.889 1.00 96.56 72 ILE A CA 1
ATOM 566 C C . ILE A 1 72 ? 1.045 1.323 -7.128 1.00 96.56 72 ILE A C 1
ATOM 568 O O . ILE A 1 72 ? 1.251 0.370 -7.881 1.00 96.56 72 ILE A O 1
ATOM 572 N N . TYR A 1 73 ? 1.564 2.521 -7.318 1.00 95.56 73 TYR A N 1
ATOM 573 C CA . TYR A 1 73 ? 2.560 2.865 -8.311 1.00 95.56 73 TYR A CA 1
ATOM 574 C C . TYR A 1 73 ? 3.922 3.009 -7.627 1.00 95.56 73 TYR A C 1
ATOM 576 O O . TYR A 1 73 ? 4.041 3.688 -6.606 1.00 95.56 73 TYR A O 1
ATOM 584 N N . GLU A 1 74 ? 4.939 2.353 -8.175 1.00 93.75 74 GLU A N 1
ATOM 585 C CA . GLU A 1 74 ? 6.333 2.460 -7.744 1.00 93.75 74 GLU A CA 1
ATOM 586 C C . GLU A 1 74 ? 7.151 3.036 -8.900 1.00 93.75 74 GLU A C 1
ATOM 588 O O . GLU A 1 74 ? 7.158 2.474 -9.997 1.00 93.75 74 GLU A O 1
ATOM 593 N N . LYS A 1 75 ? 7.864 4.132 -8.630 1.00 90.38 75 LYS A N 1
ATOM 594 C CA . LYS A 1 75 ? 8.885 4.696 -9.513 1.00 90.38 75 LYS A CA 1
ATOM 595 C C . LYS A 1 75 ? 10.216 4.645 -8.782 1.00 90.38 75 LYS A C 1
ATOM 597 O O . LYS A 1 75 ? 10.426 5.367 -7.812 1.00 90.38 75 LYS A O 1
ATOM 602 N N . ARG A 1 76 ? 11.109 3.770 -9.234 1.00 84.81 76 ARG A N 1
ATOM 603 C CA . ARG A 1 76 ? 12.413 3.540 -8.613 1.00 84.81 76 ARG A CA 1
ATOM 604 C C . ARG A 1 76 ? 13.529 4.007 -9.534 1.00 84.81 76 ARG A C 1
ATOM 606 O O . ARG A 1 76 ? 13.601 3.575 -10.680 1.00 84.81 76 ARG A O 1
ATOM 613 N N . CYS A 1 77 ? 14.427 4.833 -9.016 1.00 82.56 77 CYS A N 1
ATOM 614 C CA . CYS A 1 77 ? 15.677 5.160 -9.689 1.00 82.56 77 CYS A CA 1
ATOM 615 C C . CYS A 1 77 ? 16.596 3.923 -9.697 1.00 82.56 77 CYS A C 1
ATOM 617 O O . CYS A 1 77 ? 16.869 3.345 -8.643 1.00 82.56 77 CYS A O 1
ATOM 619 N N . VAL A 1 78 ? 17.022 3.473 -10.880 1.00 79.81 78 VAL A N 1
ATOM 620 C CA . VAL A 1 78 ? 18.007 2.386 -11.045 1.00 79.81 78 VAL A CA 1
ATOM 621 C C . VAL A 1 78 ? 19.403 2.973 -11.255 1.00 79.81 78 VAL A C 1
ATOM 623 O O . VAL A 1 78 ? 20.378 2.448 -10.723 1.00 79.81 78 VAL A O 1
ATOM 626 N N . THR A 1 79 ? 19.486 4.066 -12.015 1.00 82.06 79 THR A N 1
ATOM 627 C CA . THR A 1 79 ? 20.678 4.901 -12.219 1.00 82.06 79 THR A CA 1
ATOM 628 C C . THR A 1 79 ? 20.236 6.355 -12.389 1.00 82.06 79 THR A C 1
ATOM 630 O O . THR A 1 79 ? 19.061 6.597 -12.651 1.00 82.06 79 THR A O 1
ATOM 633 N N . ASP A 1 80 ? 21.166 7.311 -12.336 1.00 81.75 80 ASP A N 1
ATOM 634 C CA . ASP A 1 80 ? 20.888 8.761 -12.392 1.00 81.75 80 ASP A CA 1
ATOM 635 C C . ASP A 1 80 ? 20.022 9.231 -13.576 1.00 81.75 80 ASP A C 1
ATOM 637 O O . ASP A 1 80 ? 19.474 10.328 -13.550 1.00 81.75 80 ASP A O 1
ATOM 641 N N . SER A 1 81 ? 19.889 8.422 -14.629 1.00 79.62 81 SER A N 1
ATOM 642 C CA . SER A 1 81 ? 19.073 8.737 -15.810 1.00 79.62 81 SER A CA 1
ATOM 643 C C . SER A 1 81 ? 17.961 7.719 -16.091 1.00 79.62 81 SER A C 1
ATOM 645 O O . SER A 1 81 ? 17.280 7.838 -17.108 1.00 79.62 81 SER A O 1
ATOM 647 N N . TRP A 1 82 ? 17.806 6.678 -15.259 1.00 79.44 82 TRP A N 1
ATOM 648 C CA . TRP A 1 82 ? 16.948 5.529 -15.563 1.00 79.44 82 TRP A CA 1
ATOM 649 C C . TRP A 1 82 ? 16.017 5.227 -14.400 1.00 79.44 82 TRP A C 1
ATOM 651 O O . TRP A 1 82 ? 16.442 4.847 -13.307 1.00 79.44 82 TRP A O 1
ATOM 661 N N . PHE A 1 83 ? 14.722 5.317 -14.688 1.00 80.75 83 PHE A N 1
ATOM 662 C CA . PHE A 1 83 ? 13.667 4.944 -13.763 1.00 80.75 83 PHE A CA 1
ATOM 663 C C . PHE A 1 83 ? 13.022 3.636 -14.196 1.00 80.75 83 PHE A C 1
ATOM 665 O O . PHE A 1 83 ? 12.787 3.386 -15.379 1.00 80.75 83 PHE A O 1
ATOM 672 N N . TYR A 1 84 ? 12.717 2.817 -13.204 1.00 82.88 84 TYR A N 1
ATOM 673 C CA . TYR A 1 84 ? 11.881 1.645 -13.327 1.00 82.88 84 TYR A CA 1
ATOM 674 C C . TYR A 1 84 ? 10.511 1.970 -12.735 1.00 82.88 84 TYR A C 1
ATOM 676 O O . TYR A 1 84 ? 10.411 2.363 -11.572 1.00 82.88 84 TYR A O 1
ATOM 684 N N . GLU A 1 85 ? 9.469 1.844 -13.551 1.00 87.88 85 GLU A N 1
ATOM 685 C CA . GLU A 1 85 ? 8.096 2.199 -13.196 1.00 87.88 85 GLU A CA 1
ATOM 686 C C . GLU A 1 85 ? 7.208 0.958 -13.280 1.00 87.88 85 GLU A C 1
ATOM 688 O O . GLU A 1 85 ? 7.228 0.237 -14.280 1.00 87.88 85 GLU A O 1
ATOM 693 N N . GLN A 1 86 ? 6.424 0.700 -12.235 1.00 89.94 86 GLN A N 1
ATOM 694 C CA . GLN A 1 86 ? 5.518 -0.446 -12.199 1.00 89.94 86 GLN A CA 1
ATOM 695 C C . GLN A 1 86 ? 4.292 -0.205 -11.319 1.00 89.94 86 GLN A C 1
ATOM 697 O O . GLN A 1 86 ? 4.308 0.613 -10.399 1.00 89.94 86 GLN A O 1
ATOM 702 N N . CYS A 1 87 ? 3.235 -0.975 -11.582 1.00 92.94 87 CYS A N 1
ATOM 703 C CA . CYS A 1 87 ? 2.079 -1.076 -10.702 1.00 92.94 87 CYS A CA 1
ATOM 704 C C . CYS A 1 87 ? 2.072 -2.413 -9.970 1.00 92.94 87 CYS A C 1
ATOM 706 O O . CYS A 1 87 ? 2.338 -3.462 -10.556 1.00 92.94 87 CYS A O 1
ATOM 708 N N . LEU A 1 88 ? 1.731 -2.361 -8.689 1.00 94.81 88 LEU A N 1
ATOM 709 C CA . LEU A 1 88 ? 1.760 -3.498 -7.779 1.00 94.81 88 LEU A CA 1
ATOM 710 C C . LEU A 1 88 ? 0.443 -3.550 -7.019 1.00 94.81 88 LEU A C 1
ATOM 712 O O . LEU A 1 88 ? -0.136 -2.508 -6.711 1.00 94.81 88 LEU A O 1
ATOM 716 N N . LYS A 1 89 ? -0.023 -4.746 -6.672 1.00 96.88 89 LYS A N 1
ATOM 717 C CA . LYS A 1 89 ? -1.211 -4.899 -5.830 1.00 96.88 89 LYS A CA 1
ATOM 718 C C . LYS A 1 89 ? -0.793 -5.152 -4.392 1.00 96.88 89 LYS A C 1
ATOM 720 O O . LYS A 1 89 ? -0.095 -6.122 -4.113 1.00 96.88 89 LYS A O 1
ATOM 725 N N . VAL A 1 90 ? -1.229 -4.316 -3.459 1.00 97.56 90 VAL A N 1
ATOM 726 C CA . VAL A 1 90 ? -0.971 -4.524 -2.032 1.00 97.56 90 VAL A CA 1
ATOM 727 C C . VAL A 1 90 ? -1.717 -5.773 -1.577 1.00 97.56 90 VAL A C 1
ATOM 729 O O . VAL A 1 90 ? -2.931 -5.877 -1.719 1.00 97.56 90 VAL A O 1
ATOM 732 N N . LYS A 1 91 ? -1.000 -6.735 -1.008 1.00 96.81 91 LYS A N 1
ATOM 733 C CA . LYS A 1 91 ? -1.566 -7.960 -0.432 1.00 96.81 91 LYS A CA 1
ATOM 734 C C . LYS A 1 91 ? -1.757 -7.829 1.070 1.00 96.81 91 LYS A C 1
ATOM 736 O O . LYS A 1 91 ? -2.770 -8.256 1.618 1.00 96.81 91 LYS A O 1
ATOM 741 N N . LYS A 1 92 ? -0.761 -7.257 1.746 1.00 95.50 92 LYS A N 1
ATOM 742 C CA . LYS A 1 92 ? -0.715 -7.132 3.204 1.00 95.50 92 LYS A CA 1
ATOM 743 C C . LYS A 1 92 ? 0.206 -5.983 3.589 1.00 95.50 92 LYS A C 1
ATOM 745 O O . LYS A 1 92 ? 1.205 -5.743 2.918 1.00 95.50 92 LYS A O 1
ATOM 750 N N . VAL A 1 93 ? -0.104 -5.331 4.702 1.00 96.12 93 VAL A N 1
ATOM 751 C CA . VAL A 1 93 ? 0.761 -4.330 5.331 1.00 96.12 93 VAL A CA 1
ATOM 752 C C . VAL A 1 93 ? 1.026 -4.746 6.769 1.00 96.12 93 VAL A C 1
ATOM 754 O O . VAL A 1 93 ? 0.092 -5.135 7.481 1.00 96.12 93 VAL A O 1
ATOM 757 N N . GLU A 1 94 ? 2.286 -4.679 7.181 1.00 95.06 94 GLU A N 1
ATOM 758 C CA . GLU A 1 94 ? 2.740 -5.053 8.520 1.00 95.06 94 GLU A CA 1
ATOM 759 C C . GLU A 1 94 ? 3.702 -4.020 9.087 1.00 95.06 94 GLU A C 1
ATOM 761 O O . GLU A 1 94 ? 4.460 -3.391 8.353 1.00 95.06 94 GLU A O 1
ATOM 766 N N . TYR A 1 95 ? 3.673 -3.871 10.408 1.00 93.75 95 TYR A N 1
ATOM 767 C CA . TYR A 1 95 ? 4.701 -3.155 11.145 1.00 93.75 95 TYR A CA 1
ATOM 768 C C . TYR A 1 95 ? 5.709 -4.185 11.643 1.00 93.75 95 TYR A C 1
ATOM 770 O O . TYR A 1 95 ? 5.325 -5.131 12.330 1.00 93.75 95 TYR A O 1
ATOM 778 N N . GLU A 1 96 ? 6.971 -4.046 11.254 1.00 93.94 96 GLU A N 1
ATOM 779 C CA . GLU A 1 96 ? 7.972 -5.089 11.460 1.00 93.94 96 GLU A CA 1
ATOM 780 C C . GLU A 1 96 ? 9.274 -4.501 11.991 1.00 93.94 96 GLU A C 1
ATOM 782 O O . GLU A 1 96 ? 9.780 -3.501 11.475 1.00 93.94 96 GLU A O 1
ATOM 787 N N . TYR A 1 97 ? 9.819 -5.145 13.021 1.00 94.00 97 TYR A N 1
ATOM 788 C CA . TYR A 1 97 ? 11.167 -4.881 13.498 1.00 94.00 97 TYR A CA 1
ATOM 789 C C . TYR A 1 97 ? 12.175 -5.641 12.644 1.00 94.00 97 TYR A C 1
ATOM 791 O O . TYR A 1 97 ? 11.992 -6.817 12.343 1.00 94.00 97 TYR A O 1
ATOM 799 N N . SER A 1 98 ? 13.255 -4.974 12.265 1.00 89.81 98 SER A N 1
ATOM 800 C CA . SER A 1 98 ? 14.345 -5.598 11.533 1.00 89.81 98 SER A CA 1
ATOM 801 C C . SER A 1 98 ? 15.565 -5.676 12.404 1.00 89.81 98 SER A C 1
ATOM 803 O O . SER A 1 98 ? 16.207 -4.655 12.626 1.00 89.81 98 SER A O 1
ATOM 805 N N . GLU A 1 99 ? 15.937 -6.894 12.768 1.00 90.88 99 GLU A N 1
ATOM 806 C CA . GLU A 1 99 ? 17.133 -7.162 13.564 1.00 90.88 99 GLU A CA 1
ATOM 807 C C . GLU A 1 99 ? 18.389 -6.596 12.895 1.00 90.88 99 GLU A C 1
ATOM 809 O O . GLU A 1 99 ? 19.137 -5.868 13.527 1.00 90.88 99 GLU A O 1
ATOM 814 N N . PHE A 1 100 ? 18.552 -6.797 11.582 1.00 87.12 100 PHE A N 1
ATOM 815 C CA . PHE A 1 100 ? 19.740 -6.335 10.848 1.00 87.12 100 PHE A CA 1
ATOM 816 C C . PHE A 1 100 ? 19.989 -4.815 10.909 1.00 87.12 100 PHE A C 1
ATOM 818 O O . PHE A 1 100 ? 21.132 -4.381 10.878 1.00 87.12 100 PHE A O 1
ATOM 825 N N . ASN A 1 101 ? 18.926 -4.008 10.969 1.00 85.75 101 ASN A N 1
ATOM 826 C CA . ASN A 1 101 ? 19.029 -2.543 10.978 1.00 85.75 101 ASN A CA 1
ATOM 827 C C . ASN A 1 101 ? 18.601 -1.948 12.324 1.00 85.75 101 ASN A C 1
ATOM 829 O O . ASN A 1 101 ? 18.402 -0.739 12.386 1.00 85.75 101 ASN A O 1
ATOM 833 N N . GLU A 1 102 ? 18.316 -2.790 13.321 1.00 92.56 102 GLU A N 1
ATOM 834 C CA . GLU A 1 102 ? 17.776 -2.427 14.638 1.00 92.56 102 GLU A CA 1
ATOM 835 C C . GLU A 1 102 ? 16.658 -1.369 14.601 1.00 92.56 102 GLU A C 1
ATOM 837 O O . GLU A 1 102 ? 16.572 -0.455 15.418 1.00 92.56 102 GLU A O 1
ATOM 842 N N . THR A 1 103 ? 15.787 -1.461 13.596 1.00 93.12 103 THR A N 1
ATOM 843 C CA . THR A 1 103 ? 14.776 -0.436 13.312 1.00 93.12 103 THR A CA 1
ATOM 844 C C . THR A 1 103 ? 13.447 -1.063 12.947 1.00 93.12 103 THR A C 1
ATOM 846 O O . THR A 1 103 ? 13.376 -2.058 12.216 1.00 93.12 103 THR A O 1
ATOM 849 N N . PHE A 1 104 ? 12.372 -0.430 13.410 1.00 93.75 104 PHE A N 1
ATOM 850 C CA . PHE A 1 104 ? 11.025 -0.717 12.936 1.00 93.75 104 PHE A CA 1
ATOM 851 C C . PHE A 1 104 ? 10.837 -0.225 11.500 1.00 93.75 104 PHE A C 1
ATOM 853 O O . PHE A 1 104 ? 11.651 0.516 10.962 1.00 93.75 104 PHE A O 1
ATOM 860 N N . GLY A 1 105 ? 9.797 -0.683 10.826 1.00 95.25 105 GLY A N 1
ATOM 861 C CA . GLY A 1 105 ? 9.485 -0.301 9.457 1.00 95.25 105 GLY A CA 1
ATOM 862 C C . GLY A 1 105 ? 8.082 -0.745 9.094 1.00 95.25 105 GLY A C 1
ATOM 863 O O . GLY A 1 105 ? 7.493 -1.586 9.775 1.00 95.25 105 GLY A O 1
ATOM 864 N N . ILE A 1 106 ? 7.565 -0.205 7.997 1.00 96.44 106 ILE A N 1
ATOM 865 C CA . ILE A 1 106 ? 6.319 -0.694 7.410 1.00 96.44 106 ILE A CA 1
ATOM 866 C C . ILE A 1 106 ? 6.687 -1.599 6.236 1.00 96.44 106 ILE A C 1
ATOM 868 O O . ILE A 1 106 ? 7.309 -1.166 5.265 1.00 96.44 106 ILE A O 1
ATOM 872 N N . SER A 1 107 ? 6.321 -2.869 6.345 1.00 96.31 107 SER A N 1
ATOM 873 C CA . SER A 1 107 ? 6.455 -3.871 5.294 1.00 96.31 107 SER A CA 1
ATOM 874 C C . SER A 1 107 ? 5.178 -3.907 4.460 1.00 96.31 107 SER A C 1
ATOM 876 O O . SER A 1 107 ? 4.109 -4.247 4.968 1.00 96.31 107 SER A O 1
ATOM 878 N N . LEU A 1 108 ? 5.292 -3.601 3.171 1.00 97.12 108 LEU A N 1
ATOM 879 C CA . LEU A 1 108 ? 4.252 -3.830 2.175 1.00 97.12 108 LEU A CA 1
ATOM 880 C C . LEU A 1 108 ? 4.558 -5.146 1.459 1.00 97.12 108 LEU A C 1
ATOM 882 O O . LEU A 1 108 ? 5.572 -5.266 0.770 1.00 97.12 108 LEU A O 1
ATOM 886 N N . PHE A 1 109 ? 3.685 -6.133 1.607 1.00 97.00 109 PHE A N 1
ATOM 887 C CA . PHE A 1 109 ? 3.702 -7.325 0.769 1.00 97.00 109 PHE A CA 1
ATOM 888 C C . PHE A 1 109 ? 2.840 -7.046 -0.446 1.00 97.00 109 PHE A C 1
ATOM 890 O O . PHE A 1 109 ? 1.671 -6.678 -0.306 1.00 97.00 109 PHE A O 1
ATOM 897 N N . VAL A 1 110 ? 3.421 -7.214 -1.623 1.00 97.62 110 VAL A N 1
ATOM 898 C CA . VAL A 1 110 ? 2.821 -6.808 -2.888 1.00 97.62 110 VAL A CA 1
ATOM 899 C C . VAL A 1 110 ? 2.843 -7.961 -3.876 1.00 97.62 110 VAL A C 1
ATOM 901 O O . VAL A 1 110 ? 3.759 -8.780 -3.864 1.00 97.62 110 VAL A O 1
ATOM 904 N N . GLU A 1 111 ? 1.822 -8.032 -4.715 1.00 96.56 111 GLU A N 1
ATOM 905 C CA . GLU A 1 111 ? 1.745 -8.941 -5.849 1.00 96.56 111 GLU A CA 1
ATOM 906 C C . GLU A 1 111 ? 2.155 -8.195 -7.117 1.00 96.56 111 GLU A C 1
ATOM 908 O O . GLU A 1 111 ? 1.664 -7.097 -7.396 1.00 96.56 111 GLU A O 1
ATOM 913 N N . GLU A 1 112 ? 3.068 -8.800 -7.869 1.00 92.94 112 GLU A N 1
ATOM 914 C CA . GLU A 1 112 ? 3.615 -8.248 -9.103 1.00 92.94 112 GLU A CA 1
ATOM 915 C C . GLU A 1 112 ? 3.735 -9.338 -10.167 1.00 92.94 112 GLU A C 1
ATOM 917 O O . GLU A 1 112 ? 3.895 -10.523 -9.857 1.00 92.94 112 GLU A O 1
ATOM 922 N N . ILE A 1 113 ? 3.626 -8.940 -11.433 1.00 86.44 113 ILE A N 1
ATOM 923 C CA . ILE A 1 113 ? 3.827 -9.843 -12.563 1.00 86.44 113 ILE A CA 1
ATOM 924 C C . ILE A 1 113 ? 5.282 -9.709 -12.993 1.00 86.44 113 ILE A C 1
ATOM 926 O O . ILE A 1 113 ? 5.702 -8.647 -13.445 1.00 86.44 113 ILE A O 1
ATOM 930 N N . VAL A 1 114 ? 6.042 -10.794 -12.876 1.00 85.25 114 VAL A N 1
ATOM 931 C CA . VAL A 1 114 ? 7.422 -10.867 -13.368 1.00 85.25 114 VAL A CA 1
ATOM 932 C C . VAL A 1 114 ? 7.488 -11.771 -14.581 1.00 85.25 114 VAL A C 1
ATOM 934 O O . VAL A 1 114 ? 6.866 -12.833 -14.612 1.00 85.25 114 VAL A O 1
ATOM 937 N N . HIS A 1 115 ? 8.284 -11.383 -15.569 1.00 78.31 115 HIS A N 1
ATOM 938 C CA . HIS A 1 115 ? 8.641 -12.272 -16.662 1.00 78.31 115 HIS A CA 1
ATOM 939 C C . HIS A 1 115 ? 9.982 -12.950 -16.366 1.00 78.31 115 HIS A C 1
ATOM 941 O O . HIS A 1 115 ? 10.904 -12.321 -15.855 1.00 78.31 115 HIS A O 1
ATOM 947 N N . ARG A 1 116 ? 10.107 -14.243 -16.653 1.00 76.44 116 ARG A N 1
ATOM 948 C CA . ARG A 1 116 ? 11.386 -14.961 -16.589 1.00 76.44 116 ARG A CA 1
ATOM 949 C C . ARG A 1 116 ? 11.810 -15.351 -17.997 1.00 76.44 116 ARG A C 1
ATOM 951 O O . ARG A 1 116 ? 10.989 -15.840 -18.763 1.00 76.44 116 ARG A O 1
ATOM 958 N N . GLN A 1 117 ? 13.096 -15.167 -18.290 1.00 73.38 117 GLN A N 1
ATOM 959 C CA . GLN A 1 117 ? 13.742 -15.547 -19.558 1.00 73.38 117 GLN A CA 1
ATOM 960 C C . GLN A 1 117 ? 14.602 -16.822 -19.432 1.00 73.38 117 GLN A C 1
ATOM 962 O O . GLN A 1 117 ? 15.438 -17.108 -20.281 1.00 73.38 117 GLN A O 1
ATOM 967 N N . THR A 1 118 ? 14.452 -17.569 -18.338 1.00 75.00 118 THR A N 1
ATOM 968 C CA . THR A 1 118 ? 15.184 -18.817 -18.065 1.00 75.00 118 THR A CA 1
ATOM 969 C C . THR A 1 118 ? 14.563 -20.001 -18.823 1.00 75.00 118 THR A C 1
ATOM 971 O O . THR A 1 118 ? 13.519 -19.822 -19.445 1.00 75.00 118 THR A O 1
ATOM 974 N N . PRO A 1 119 ? 15.134 -21.226 -18.766 1.00 67.56 119 PRO A N 1
ATOM 975 C CA . PRO A 1 119 ? 14.537 -22.428 -19.371 1.00 67.56 119 PRO A CA 1
ATOM 976 C C . PRO A 1 119 ? 13.046 -22.660 -19.057 1.00 67.56 119 PRO A C 1
ATOM 978 O O . PRO A 1 119 ? 12.348 -23.264 -19.862 1.00 67.56 119 PRO A O 1
ATOM 981 N N . ASN A 1 120 ? 12.540 -22.126 -17.940 1.00 74.88 120 ASN A N 1
ATOM 982 C CA . ASN A 1 120 ? 11.106 -22.030 -17.655 1.00 74.88 120 ASN A CA 1
ATOM 983 C C . ASN A 1 120 ? 10.626 -20.598 -17.926 1.00 74.88 120 ASN A C 1
ATOM 985 O O . ASN A 1 120 ? 10.329 -19.843 -16.995 1.00 74.88 120 ASN A O 1
ATOM 989 N N . ALA A 1 121 ? 10.639 -20.202 -19.197 1.00 77.44 121 ALA A N 1
ATOM 990 C CA . ALA A 1 121 ? 10.239 -18.864 -19.598 1.00 77.44 121 ALA A CA 1
ATOM 991 C C . ALA A 1 121 ? 8.731 -18.676 -19.393 1.00 77.44 121 ALA A C 1
ATOM 993 O O . ALA A 1 121 ? 7.937 -19.585 -19.636 1.00 77.44 121 ALA A O 1
ATOM 994 N N . GLY A 1 122 ? 8.324 -17.490 -18.945 1.00 74.69 122 GLY A N 1
ATOM 995 C CA . GLY A 1 122 ? 6.911 -17.222 -18.694 1.00 74.69 122 GLY A CA 1
ATOM 996 C C . GLY A 1 122 ? 6.658 -16.013 -17.812 1.00 74.69 122 GLY A C 1
ATOM 997 O O . GLY A 1 122 ? 7.579 -15.421 -17.249 1.00 74.69 122 GLY A O 1
ATOM 998 N N . SER A 1 123 ? 5.387 -15.634 -17.718 1.00 79.00 123 SER A N 1
ATOM 999 C CA . SER A 1 123 ? 4.914 -14.590 -16.811 1.00 79.00 123 SER A CA 1
ATOM 1000 C C . SER A 1 123 ? 4.360 -15.232 -15.546 1.00 79.00 123 SER A C 1
ATOM 1002 O O . SER A 1 123 ? 3.507 -16.115 -15.616 1.00 79.00 123 SER A O 1
ATOM 1004 N N . TYR A 1 124 ? 4.832 -14.776 -14.392 1.00 83.31 124 TYR A N 1
ATOM 1005 C CA . TYR A 1 124 ? 4.473 -15.324 -13.093 1.00 83.31 124 TYR A CA 1
ATOM 1006 C C . TYR A 1 124 ? 3.934 -14.222 -12.197 1.00 83.31 124 TYR A C 1
ATOM 1008 O O . TYR A 1 124 ? 4.529 -13.149 -12.098 1.00 83.31 124 TYR A O 1
ATOM 1016 N N . LEU A 1 125 ? 2.840 -14.517 -11.499 1.00 88.88 125 LEU A N 1
ATOM 1017 C CA . LEU A 1 125 ? 2.428 -13.721 -10.356 1.00 88.88 125 LEU A CA 1
ATOM 1018 C C . LEU A 1 125 ? 3.323 -14.099 -9.175 1.00 88.88 125 LEU A C 1
ATOM 1020 O O . LEU A 1 125 ? 3.326 -15.250 -8.736 1.00 88.88 125 LEU A O 1
ATOM 1024 N N . VAL A 1 126 ? 4.087 -13.140 -8.667 1.00 92.06 126 VAL A N 1
ATOM 1025 C CA . VAL A 1 126 ? 4.953 -13.336 -7.503 1.00 92.06 126 VAL A CA 1
ATOM 1026 C C . VAL A 1 126 ? 4.557 -12.379 -6.394 1.00 92.06 126 VAL A C 1
ATOM 1028 O O . VAL A 1 126 ? 4.009 -11.307 -6.634 1.00 92.06 126 VAL A O 1
ATOM 1031 N N . THR A 1 127 ? 4.817 -12.785 -5.155 1.00 95.25 127 THR A N 1
ATOM 1032 C CA . THR A 1 127 ? 4.728 -11.886 -4.007 1.00 95.25 127 THR A CA 1
ATOM 1033 C C . THR A 1 127 ? 6.128 -11.402 -3.668 1.00 95.25 127 THR A C 1
ATOM 1035 O O . THR A 1 127 ? 7.034 -12.213 -3.474 1.00 95.25 127 THR A O 1
ATOM 1038 N N . SER A 1 128 ? 6.302 -10.092 -3.567 1.00 95.44 128 SER A N 1
ATOM 1039 C CA . SER A 1 128 ? 7.532 -9.481 -3.082 1.00 95.44 128 SER A CA 1
ATOM 1040 C C . SER A 1 128 ? 7.243 -8.503 -1.950 1.00 95.44 128 SER A C 1
ATOM 1042 O O . SER A 1 128 ? 6.096 -8.285 -1.553 1.00 95.44 128 SER A O 1
ATOM 1044 N N . ARG A 1 129 ? 8.310 -7.968 -1.359 1.00 95.44 129 ARG A N 1
ATOM 1045 C CA . ARG A 1 129 ? 8.238 -7.084 -0.199 1.00 95.44 129 ARG A CA 1
ATOM 1046 C C . ARG A 1 129 ? 8.836 -5.729 -0.554 1.00 95.44 129 ARG A C 1
ATOM 1048 O O . ARG A 1 129 ? 9.907 -5.653 -1.159 1.00 95.44 129 ARG A O 1
ATOM 1055 N N . ARG A 1 130 ? 8.147 -4.658 -0.175 1.00 95.12 130 ARG A N 1
ATOM 1056 C CA . ARG A 1 130 ? 8.666 -3.287 -0.132 1.00 95.12 130 ARG A CA 1
ATOM 1057 C C . ARG A 1 130 ? 8.699 -2.850 1.322 1.00 95.12 130 ARG A C 1
ATOM 1059 O O . ARG A 1 130 ? 7.846 -3.251 2.110 1.00 95.12 130 ARG A O 1
ATOM 1066 N N . ARG A 1 131 ? 9.711 -2.079 1.697 1.00 94.75 131 ARG A N 1
ATOM 1067 C CA . ARG A 1 131 ? 9.874 -1.620 3.072 1.00 94.75 131 ARG A CA 1
ATOM 1068 C C . ARG A 1 131 ? 9.994 -0.111 3.093 1.00 94.75 131 ARG A C 1
ATOM 1070 O O . ARG A 1 131 ? 10.949 0.425 2.543 1.00 94.75 131 ARG A O 1
ATOM 1077 N N . ILE A 1 132 ? 9.070 0.526 3.796 1.00 95.75 132 ILE A N 1
ATOM 1078 C CA . ILE A 1 132 ? 9.135 1.943 4.129 1.00 95.75 132 ILE A CA 1
ATOM 1079 C C . ILE A 1 132 ? 9.918 2.046 5.434 1.00 95.75 132 ILE A C 1
ATOM 1081 O O . ILE A 1 132 ? 9.535 1.464 6.460 1.00 95.75 132 ILE A O 1
ATOM 1085 N N . ARG A 1 133 ? 11.065 2.723 5.375 1.00 94.69 133 ARG A N 1
ATOM 1086 C CA . ARG A 1 133 ? 11.912 2.948 6.551 1.00 94.69 133 ARG A CA 1
ATOM 1087 C C . ARG A 1 133 ? 11.314 4.059 7.422 1.00 94.69 133 ARG A C 1
ATOM 1089 O O . ARG A 1 133 ? 10.593 4.902 6.894 1.00 94.69 133 ARG A O 1
ATOM 1096 N N . PRO A 1 134 ? 11.606 4.085 8.733 1.00 95.94 134 PRO A N 1
ATOM 1097 C CA . PRO A 1 134 ? 11.242 5.209 9.580 1.00 95.94 134 PRO A CA 1
ATOM 1098 C C . PRO A 1 134 ? 11.830 6.501 9.031 1.00 95.94 134 PRO A C 1
ATOM 1100 O O . PRO A 1 134 ? 12.992 6.540 8.627 1.00 95.94 134 PRO A O 1
ATOM 1103 N N . PHE A 1 135 ? 11.028 7.555 9.046 1.00 96.06 135 PHE A N 1
ATOM 1104 C CA . PHE A 1 135 ? 11.449 8.899 8.683 1.00 96.06 135 PHE A CA 1
ATOM 1105 C C . PHE A 1 135 ? 10.805 9.909 9.631 1.00 96.06 135 PHE A C 1
ATOM 1107 O O . PHE A 1 135 ? 9.746 9.659 10.210 1.00 96.06 135 PHE A O 1
ATOM 1114 N N . THR A 1 136 ? 11.460 11.053 9.805 1.00 96.69 136 THR A N 1
ATOM 1115 C CA . THR A 1 136 ? 10.989 12.130 10.678 1.00 96.69 136 THR A CA 1
ATOM 1116 C C . THR A 1 136 ? 10.242 13.199 9.885 1.00 96.69 136 THR A C 1
ATOM 1118 O O . THR A 1 136 ? 10.515 13.442 8.708 1.00 96.69 136 THR A O 1
ATOM 1121 N N . GLY A 1 137 ? 9.292 13.857 10.552 1.00 97.06 137 GLY A N 1
ATOM 1122 C CA . GLY A 1 137 ? 8.501 14.934 9.964 1.00 97.06 137 GLY A CA 1
ATOM 1123 C C . GLY A 1 137 ? 7.470 14.455 8.940 1.00 97.06 137 GLY A C 1
ATOM 1124 O O . GLY A 1 137 ? 6.990 13.322 8.988 1.00 97.06 137 GLY A O 1
ATOM 1125 N N . LEU A 1 138 ? 7.102 15.367 8.042 1.00 97.88 138 LEU A N 1
ATOM 1126 C CA . LEU A 1 138 ? 6.191 15.114 6.933 1.00 97.88 138 LEU A CA 1
ATOM 1127 C C . LEU A 1 138 ? 6.998 14.971 5.645 1.00 97.88 138 LEU A C 1
ATOM 1129 O O . LEU A 1 138 ? 7.851 15.810 5.352 1.00 97.88 138 LEU A O 1
ATOM 1133 N N . LYS A 1 139 ? 6.717 13.920 4.877 1.00 97.62 139 LYS A N 1
ATOM 1134 C CA . LYS A 1 139 ? 7.375 13.634 3.603 1.00 97.62 139 LYS A CA 1
ATOM 1135 C C . LYS A 1 139 ? 6.348 13.562 2.472 1.00 97.62 139 LYS A C 1
ATOM 1137 O O . LYS A 1 139 ? 5.260 13.025 2.694 1.00 97.62 139 LYS A O 1
ATOM 1142 N N . PRO A 1 140 ? 6.665 14.088 1.276 1.00 96.25 140 PRO A N 1
ATOM 1143 C CA . PRO A 1 140 ? 5.848 13.866 0.089 1.00 96.25 140 PRO A CA 1
ATOM 1144 C C . PRO A 1 140 ? 5.725 12.377 -0.230 1.00 96.25 140 PRO A C 1
ATOM 1146 O O . PRO A 1 140 ? 6.705 11.650 -0.111 1.00 96.25 140 PRO A O 1
ATOM 1149 N N . LEU A 1 141 ? 4.563 11.924 -0.703 1.00 94.00 141 LEU A N 1
ATOM 1150 C CA . LEU A 1 141 ? 4.353 10.513 -1.078 1.00 94.00 141 LEU A CA 1
ATOM 1151 C C . LEU A 1 141 ? 5.292 10.015 -2.187 1.00 94.00 141 LEU A C 1
ATOM 1153 O O . LEU A 1 141 ? 5.557 8.821 -2.279 1.00 94.00 141 LEU A O 1
ATOM 1157 N N . GLN A 1 142 ? 5.797 10.928 -3.015 1.00 89.56 142 GLN A N 1
ATOM 1158 C CA . GLN A 1 142 ? 6.758 10.635 -4.080 1.00 89.56 142 GLN A CA 1
ATOM 1159 C C . GLN A 1 142 ? 8.212 10.571 -3.586 1.00 89.56 142 GLN A C 1
ATOM 1161 O O . GLN A 1 142 ? 9.115 10.346 -4.389 1.00 89.56 142 GLN A O 1
ATOM 1166 N N . SER A 1 143 ? 8.468 10.802 -2.294 1.00 91.75 143 SER A N 1
ATOM 1167 C CA . SER A 1 143 ? 9.828 10.779 -1.767 1.00 91.75 143 SER A CA 1
ATOM 1168 C C . SER A 1 143 ? 10.411 9.365 -1.786 1.00 91.75 143 SER A C 1
ATOM 1170 O O . SER A 1 143 ? 9.693 8.366 -1.673 1.00 91.75 143 SER A O 1
ATOM 1172 N N . GLU A 1 144 ? 11.735 9.275 -1.904 1.00 89.19 144 GLU A N 1
ATOM 1173 C CA . GLU A 1 144 ? 12.445 7.994 -1.963 1.00 89.19 144 GLU A CA 1
ATOM 1174 C C . GLU A 1 144 ? 12.243 7.143 -0.701 1.00 89.19 144 GLU A C 1
ATOM 1176 O O . GLU A 1 144 ? 12.271 5.914 -0.773 1.00 89.19 144 GLU A O 1
ATOM 1181 N N . GLU A 1 145 ? 12.006 7.771 0.456 1.00 90.81 145 GLU A N 1
ATOM 1182 C CA . GLU A 1 145 ? 11.771 7.060 1.716 1.00 90.81 145 GLU A CA 1
ATOM 1183 C C . GLU A 1 145 ? 10.464 6.252 1.712 1.00 90.81 145 GLU A C 1
ATOM 1185 O O . GLU A 1 145 ? 10.392 5.209 2.371 1.00 90.81 145 GLU A O 1
ATOM 1190 N N . ILE A 1 146 ? 9.448 6.715 0.973 1.00 93.62 146 ILE A N 1
ATOM 1191 C CA . ILE A 1 146 ? 8.161 6.025 0.813 1.00 93.62 146 ILE A CA 1
ATOM 1192 C C . ILE A 1 146 ? 8.206 5.122 -0.427 1.00 93.62 146 ILE A C 1
ATOM 1194 O O . ILE A 1 146 ? 7.794 3.960 -0.364 1.00 93.62 146 ILE A O 1
ATOM 1198 N N . GLY A 1 147 ? 8.724 5.638 -1.546 1.00 90.38 147 GLY A N 1
ATOM 1199 C CA . GLY A 1 147 ? 9.024 4.885 -2.769 1.00 90.38 147 GLY A CA 1
ATOM 1200 C C . GLY A 1 147 ? 7.814 4.331 -3.529 1.00 90.38 147 GLY A C 1
ATOM 1201 O O . GLY A 1 147 ? 7.978 3.723 -4.585 1.00 90.38 147 GLY A O 1
ATOM 1202 N N . CYS A 1 148 ? 6.597 4.515 -3.019 1.00 95.12 148 CYS A N 1
ATOM 1203 C CA . CYS A 1 148 ? 5.373 4.063 -3.662 1.00 95.12 148 CYS A CA 1
ATOM 1204 C C . CYS A 1 148 ? 4.173 4.921 -3.255 1.00 95.12 148 CYS A C 1
ATOM 1206 O O . CYS A 1 148 ? 4.087 5.412 -2.132 1.00 95.12 148 CYS A O 1
ATOM 1208 N N . ILE A 1 149 ? 3.223 5.074 -4.172 1.00 96.06 149 ILE A N 1
ATOM 1209 C CA . ILE A 1 149 ? 2.019 5.883 -3.977 1.00 96.06 149 ILE A CA 1
ATOM 1210 C C . ILE A 1 149 ? 0.789 5.082 -4.413 1.00 96.06 149 ILE A C 1
ATOM 1212 O O . ILE A 1 149 ? 0.820 4.452 -5.472 1.00 96.06 149 ILE A O 1
ATOM 1216 N N . PRO A 1 150 ? -0.307 5.061 -3.638 1.00 96.38 150 PRO A N 1
ATOM 1217 C CA . PRO A 1 150 ? -1.557 4.485 -4.109 1.00 96.38 150 PRO A CA 1
ATOM 1218 C C . PRO A 1 150 ? -2.024 5.170 -5.389 1.00 96.38 150 PRO A C 1
ATOM 1220 O O . PRO A 1 150 ? -2.072 6.397 -5.460 1.00 96.38 150 PRO A O 1
ATOM 1223 N N . LEU A 1 151 ? -2.389 4.381 -6.400 1.00 93.69 151 LEU A N 1
ATOM 1224 C CA . LEU A 1 151 ? -2.712 4.910 -7.726 1.00 93.69 151 LEU A CA 1
ATOM 1225 C C . LEU A 1 151 ? -3.893 5.896 -7.685 1.00 93.69 151 LEU A C 1
ATOM 1227 O O . LEU A 1 151 ? -3.931 6.824 -8.480 1.00 93.69 151 LEU A O 1
ATOM 1231 N N . GLU A 1 152 ? -4.830 5.719 -6.747 1.00 93.19 152 GLU A N 1
ATOM 1232 C CA . GLU A 1 152 ? -5.979 6.618 -6.523 1.00 93.19 152 GLU A CA 1
ATOM 1233 C C . GLU A 1 152 ? -5.606 8.001 -5.966 1.00 93.19 152 GLU A C 1
ATOM 1235 O O . GLU A 1 152 ? -6.449 8.892 -5.934 1.00 93.19 152 GLU A O 1
ATOM 1240 N N . MET A 1 153 ? -4.385 8.161 -5.453 1.00 94.38 153 MET A N 1
ATOM 1241 C CA . MET A 1 153 ? -3.909 9.407 -4.842 1.00 94.38 153 MET A CA 1
ATOM 1242 C C . MET A 1 153 ? -3.080 10.251 -5.811 1.00 94.38 153 MET A C 1
ATOM 1244 O O . MET A 1 153 ? -2.708 11.373 -5.474 1.00 94.38 153 MET A O 1
ATOM 1248 N N . ILE A 1 154 ? -2.787 9.725 -7.000 1.00 92.56 154 ILE A N 1
ATOM 1249 C CA . ILE A 1 154 ? -2.209 10.503 -8.093 1.00 92.56 154 ILE A CA 1
ATOM 1250 C C . ILE A 1 154 ? -3.332 11.354 -8.687 1.00 92.56 154 ILE A C 1
ATOM 1252 O O . ILE A 1 154 ? -4.405 10.835 -8.986 1.00 92.56 154 ILE A O 1
ATOM 1256 N N . GLN A 1 155 ? -3.106 12.660 -8.827 1.00 90.19 155 GLN A N 1
ATOM 1257 C CA . GLN A 1 155 ? -4.124 13.567 -9.353 1.00 90.19 155 GLN A CA 1
ATOM 1258 C C . GLN A 1 155 ? -4.349 13.329 -10.851 1.00 90.19 155 GLN A C 1
ATOM 1260 O O . GLN A 1 155 ? -3.413 13.069 -11.607 1.00 90.19 155 GLN A O 1
ATOM 1265 N N . GLU A 1 156 ? -5.591 13.472 -11.307 1.00 89.56 156 GLU A N 1
ATOM 1266 C CA . GLU A 1 156 ? -5.866 13.621 -12.737 1.00 89.56 156 GLU A CA 1
ATOM 1267 C C . GLU A 1 156 ? -5.331 14.989 -13.201 1.00 89.56 156 GLU A C 1
ATOM 1269 O O . GLU A 1 156 ? -5.549 15.983 -12.502 1.00 89.56 156 GLU A O 1
ATOM 1274 N N . PRO A 1 157 ? -4.605 15.089 -14.334 1.00 90.44 157 PRO A N 1
ATOM 1275 C CA . PRO A 1 157 ? -4.540 14.138 -15.455 1.00 90.44 157 PRO A CA 1
ATOM 1276 C C . PRO A 1 157 ? -3.353 13.153 -15.432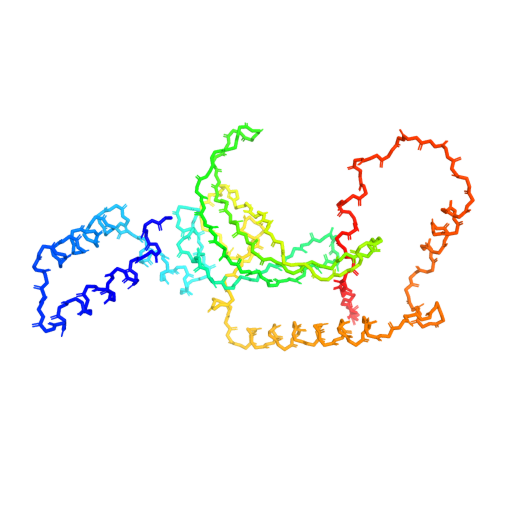 1.00 90.44 157 PRO A C 1
ATOM 1278 O O . PRO A 1 157 ? -3.170 12.372 -16.369 1.00 90.44 157 PRO A O 1
ATOM 1281 N N . GLU A 1 158 ? -2.494 13.209 -14.412 1.00 90.25 158 GLU A N 1
ATOM 1282 C CA . GLU A 1 158 ? -1.291 12.372 -14.341 1.00 90.25 158 GLU A CA 1
ATOM 1283 C C . GLU A 1 158 ? -1.652 10.886 -14.219 1.00 90.25 158 GLU A C 1
ATOM 1285 O O . GLU A 1 158 ? -1.014 10.036 -14.844 1.00 90.25 158 GLU A O 1
ATOM 1290 N N . GLN A 1 159 ? -2.717 10.573 -13.479 1.00 90.31 159 GLN A N 1
ATOM 1291 C CA . GLN A 1 159 ? -3.206 9.207 -13.318 1.00 90.31 159 GLN A CA 1
ATOM 1292 C C . GLN A 1 159 ? -3.616 8.570 -14.660 1.00 90.31 159 GLN A C 1
ATOM 1294 O O . GLN A 1 159 ? -3.187 7.446 -14.949 1.00 90.31 159 GLN A O 1
ATOM 1299 N N . GLU A 1 160 ? -4.391 9.265 -15.499 1.00 89.94 160 GLU A N 1
ATOM 1300 C CA . GLU A 1 160 ? -4.757 8.762 -16.830 1.00 89.94 160 GLU A CA 1
ATOM 1301 C C . GLU A 1 160 ? -3.538 8.628 -17.752 1.00 89.94 160 GLU A C 1
ATOM 1303 O O . GLU A 1 160 ? -3.392 7.619 -18.446 1.00 89.94 160 GLU A O 1
ATOM 1308 N N . SER A 1 161 ? -2.607 9.587 -17.707 1.00 91.38 161 SER A N 1
ATOM 1309 C CA . SER A 1 161 ? -1.349 9.509 -18.462 1.00 91.38 161 SER A CA 1
ATOM 1310 C C . SER A 1 161 ? -0.528 8.270 -18.080 1.00 91.38 161 SER A C 1
ATOM 1312 O O . SER A 1 161 ? -0.083 7.513 -18.950 1.00 91.38 161 SER A O 1
ATOM 1314 N N . LEU A 1 162 ? -0.391 7.992 -16.779 1.00 88.88 162 LEU A N 1
ATOM 1315 C CA . LEU A 1 162 ? 0.284 6.795 -16.273 1.00 88.88 162 LEU A CA 1
ATOM 1316 C C . LEU A 1 162 ? -0.434 5.514 -16.699 1.00 88.88 162 LEU A C 1
ATOM 1318 O O . LEU A 1 162 ? 0.215 4.563 -17.140 1.00 88.88 162 LEU A O 1
ATOM 1322 N N . ARG A 1 163 ? -1.768 5.485 -16.621 1.00 88.25 163 ARG A N 1
ATOM 1323 C CA . ARG A 1 163 ? -2.577 4.348 -17.077 1.00 88.25 163 ARG A CA 1
ATOM 1324 C C . ARG A 1 163 ? -2.342 4.075 -18.563 1.00 88.25 163 ARG A C 1
ATOM 1326 O O . ARG A 1 163 ? -2.027 2.941 -18.928 1.00 88.25 163 ARG A O 1
ATOM 1333 N N . ALA A 1 164 ? -2.429 5.102 -19.407 1.00 90.50 164 ALA A N 1
ATOM 1334 C CA . ALA A 1 164 ? -2.185 4.992 -20.841 1.00 90.50 164 ALA A CA 1
ATOM 1335 C C . ALA A 1 164 ? -0.753 4.514 -21.141 1.00 90.50 164 ALA A C 1
ATOM 1337 O O . ALA A 1 164 ? -0.566 3.593 -21.944 1.00 90.50 164 ALA A O 1
ATOM 1338 N N . LYS A 1 165 ? 0.247 5.070 -20.443 1.00 87.88 165 LYS A N 1
ATOM 1339 C CA . LYS A 1 165 ? 1.658 4.674 -20.554 1.00 87.88 165 LYS A CA 1
ATOM 1340 C C . LYS A 1 165 ? 1.856 3.196 -20.217 1.00 87.88 165 LYS A C 1
ATOM 1342 O O . LYS A 1 165 ? 2.432 2.460 -21.017 1.00 87.88 165 LYS A O 1
ATOM 1347 N N . LEU A 1 166 ? 1.347 2.740 -19.073 1.00 83.75 166 LEU A N 1
ATOM 1348 C CA . LEU A 1 166 ? 1.499 1.355 -18.617 1.00 83.75 166 LEU A CA 1
ATOM 1349 C C . LEU A 1 166 ? 0.756 0.360 -19.519 1.00 83.75 166 LEU A C 1
ATOM 1351 O O . LEU A 1 166 ? 1.295 -0.703 -19.830 1.00 83.75 166 LEU A O 1
ATOM 1355 N N . ILE A 1 167 ? -0.438 0.712 -20.006 1.00 86.12 167 ILE A N 1
ATOM 1356 C CA . ILE A 1 167 ? -1.162 -0.100 -20.997 1.00 86.12 167 ILE A CA 1
ATOM 1357 C C . ILE A 1 167 ? -0.367 -0.185 -22.303 1.00 86.12 167 ILE A C 1
ATOM 1359 O O . ILE A 1 167 ? -0.240 -1.271 -22.873 1.00 86.12 167 ILE A O 1
ATOM 1363 N N . GLY A 1 168 ? 0.189 0.934 -22.774 1.00 84.62 168 GLY A N 1
ATOM 1364 C CA . GLY A 1 168 ? 1.040 0.977 -23.962 1.00 84.62 168 GLY A CA 1
ATOM 1365 C C . GLY A 1 168 ? 2.268 0.075 -23.825 1.00 84.62 168 GLY A C 1
ATOM 1366 O O . GLY A 1 168 ? 2.551 -0.719 -24.723 1.00 84.62 168 GLY A O 1
ATOM 1367 N N . LEU A 1 169 ? 2.941 0.128 -22.673 1.00 78.44 169 LEU A N 1
ATOM 1368 C CA . LEU A 1 169 ? 4.064 -0.754 -22.348 1.00 78.44 169 LEU A CA 1
ATOM 1369 C C . LEU A 1 169 ? 3.645 -2.227 -22.320 1.00 78.44 169 LEU A C 1
ATOM 1371 O O . LEU A 1 169 ? 4.317 -3.058 -22.927 1.00 78.44 169 LEU A O 1
ATOM 1375 N N . GLY A 1 170 ? 2.510 -2.551 -21.695 1.00 79.88 170 GLY A N 1
ATOM 1376 C CA . GLY A 1 170 ? 1.971 -3.912 -21.667 1.00 79.88 170 GLY A CA 1
ATOM 1377 C C . GLY A 1 170 ? 1.648 -4.450 -23.064 1.00 79.88 170 GLY A C 1
ATOM 1378 O O . GLY A 1 170 ? 2.026 -5.571 -23.399 1.00 79.88 170 GLY A O 1
ATOM 1379 N N . ARG A 1 171 ? 1.019 -3.636 -23.922 1.00 82.88 171 ARG A N 1
ATOM 1380 C CA . ARG A 1 171 ? 0.744 -3.994 -25.327 1.00 82.88 171 ARG A CA 1
ATOM 1381 C C . ARG A 1 171 ? 2.029 -4.215 -26.114 1.00 82.88 171 ARG A C 1
ATOM 1383 O O . ARG A 1 171 ? 2.138 -5.214 -26.820 1.00 82.88 171 ARG A O 1
ATOM 1390 N N . ARG A 1 172 ? 3.006 -3.314 -25.969 1.00 78.88 172 ARG A N 1
ATOM 1391 C CA . ARG A 1 172 ? 4.320 -3.447 -26.610 1.00 78.88 172 ARG A CA 1
ATOM 1392 C C . ARG A 1 172 ? 5.022 -4.719 -26.155 1.00 78.88 172 ARG A C 1
ATOM 1394 O O . ARG A 1 172 ? 5.576 -5.426 -26.984 1.00 78.88 172 ARG A O 1
ATOM 1401 N N . TYR A 1 173 ? 4.964 -5.027 -24.865 1.00 74.81 173 TYR A N 1
ATOM 1402 C CA . TYR A 1 173 ? 5.524 -6.253 -24.319 1.00 74.81 173 TYR A CA 1
ATOM 1403 C C . TYR A 1 173 ? 4.865 -7.501 -24.919 1.00 74.81 173 TYR A C 1
ATOM 1405 O O . TYR A 1 173 ? 5.583 -8.347 -25.434 1.00 74.81 173 TYR A O 1
ATOM 1413 N N . ILE A 1 174 ? 3.528 -7.586 -24.937 1.00 78.31 174 ILE A N 1
ATOM 1414 C CA . ILE A 1 174 ? 2.798 -8.720 -25.539 1.00 78.31 174 ILE A CA 1
ATOM 1415 C C . ILE A 1 174 ? 3.146 -8.872 -27.025 1.00 78.31 174 ILE A C 1
ATOM 1417 O O . ILE A 1 174 ? 3.352 -9.983 -27.518 1.00 78.31 174 ILE A O 1
ATOM 1421 N N . HIS A 1 175 ? 3.232 -7.753 -27.745 1.00 78.94 175 HIS A N 1
ATOM 1422 C CA . HIS A 1 175 ? 3.633 -7.748 -29.145 1.00 78.94 175 HIS A CA 1
ATOM 1423 C C . HIS A 1 175 ? 5.056 -8.298 -29.318 1.00 78.94 175 HIS A C 1
ATOM 1425 O O . HIS A 1 175 ? 5.255 -9.231 -30.085 1.00 78.94 175 HIS A O 1
ATOM 1431 N N . LEU A 1 176 ? 6.027 -7.809 -28.543 1.00 72.00 176 LEU A N 1
ATOM 1432 C CA . LEU A 1 176 ? 7.410 -8.292 -28.603 1.00 72.00 176 LEU A CA 1
ATOM 1433 C C . LEU A 1 176 ? 7.566 -9.742 -28.121 1.00 72.00 176 LEU A C 1
ATOM 1435 O O . LEU A 1 176 ? 8.424 -10.447 -28.631 1.00 72.00 176 LEU A O 1
ATOM 1439 N N . SER A 1 177 ? 6.757 -10.204 -27.163 1.00 69.06 177 SER A N 1
ATOM 1440 C CA . SER A 1 177 ? 6.834 -11.575 -26.642 1.00 69.06 177 SER A CA 1
ATOM 1441 C C . SER A 1 177 ? 6.140 -12.608 -27.531 1.00 69.06 177 SER A C 1
ATOM 1443 O O . SER A 1 177 ? 6.388 -13.799 -27.384 1.00 69.06 177 SER A O 1
ATOM 1445 N N . SER A 1 178 ? 5.222 -12.173 -28.401 1.00 74.00 178 SER A N 1
ATOM 1446 C CA . SER A 1 178 ? 4.525 -13.051 -29.356 1.00 74.00 178 SER A CA 1
ATOM 1447 C C . SER A 1 178 ? 5.310 -13.279 -30.647 1.00 74.00 178 SER A C 1
ATOM 1449 O O . SER A 1 178 ? 4.995 -14.206 -31.389 1.00 74.00 178 SER A O 1
ATOM 1451 N N . HIS A 1 179 ? 6.344 -12.477 -30.896 1.00 71.75 179 HIS A N 1
ATOM 1452 C CA . HIS A 1 179 ? 7.275 -12.672 -31.999 1.00 71.75 179 HIS A CA 1
ATOM 1453 C C . HIS A 1 179 ? 8.553 -13.291 -31.437 1.00 71.75 179 HIS A C 1
ATOM 1455 O O . HIS A 1 179 ? 9.008 -12.901 -30.366 1.00 71.75 179 HIS A O 1
ATOM 1461 N N . HIS A 1 180 ? 9.145 -14.261 -32.133 1.00 61.25 180 HIS A N 1
ATOM 1462 C CA . HIS A 1 180 ? 10.512 -14.669 -31.825 1.00 61.25 180 HIS A CA 1
ATOM 1463 C C . HIS A 1 180 ? 11.423 -13.543 -32.309 1.00 61.25 180 HIS A C 1
ATOM 1465 O O . HIS A 1 180 ? 11.543 -13.401 -33.525 1.00 61.25 180 HIS A O 1
ATOM 1471 N N . PRO A 1 181 ? 12.027 -12.725 -31.422 1.00 56.38 181 PRO A N 1
ATOM 1472 C CA . PRO A 1 181 ? 12.894 -11.656 -31.883 1.00 56.38 181 PRO A CA 1
ATOM 1473 C C . PRO A 1 181 ? 14.042 -12.297 -32.654 1.00 56.38 181 PRO A C 1
ATOM 1475 O O . PRO A 1 181 ? 14.823 -13.077 -32.095 1.00 56.38 181 PRO A O 1
ATOM 1478 N N . THR A 1 182 ? 14.131 -12.013 -33.949 1.00 55.81 182 THR A N 1
ATOM 1479 C CA . THR A 1 182 ? 15.333 -12.382 -34.684 1.00 55.81 182 THR A CA 1
ATOM 1480 C C . THR A 1 182 ? 16.448 -11.441 -34.240 1.00 55.81 182 THR A C 1
ATOM 1482 O O . THR A 1 182 ? 16.215 -10.270 -33.944 1.00 55.81 182 THR A O 1
ATOM 1485 N N . ILE A 1 183 ? 17.687 -11.934 -34.166 1.00 55.50 183 ILE A N 1
ATOM 1486 C CA . ILE A 1 183 ? 18.851 -11.105 -33.793 1.00 55.50 183 ILE A CA 1
ATOM 1487 C C . ILE A 1 183 ? 18.991 -9.853 -34.681 1.00 55.50 183 ILE A C 1
ATOM 1489 O O . ILE A 1 183 ? 19.576 -8.858 -34.266 1.00 55.50 183 ILE A O 1
ATOM 1493 N N . TRP A 1 184 ? 18.412 -9.904 -35.881 1.00 53.56 184 TRP A N 1
ATOM 1494 C CA . TRP A 1 184 ? 18.363 -8.830 -36.867 1.00 53.56 184 TRP A CA 1
ATOM 1495 C C . TRP A 1 184 ? 17.405 -7.686 -36.506 1.00 53.56 184 TRP A C 1
ATOM 1497 O O . TRP A 1 184 ? 17.567 -6.587 -37.022 1.00 53.56 184 TRP A O 1
ATOM 1507 N N . GLU A 1 185 ? 16.442 -7.917 -35.612 1.00 50.03 185 GLU A N 1
ATOM 1508 C CA . GLU A 1 185 ? 15.441 -6.930 -35.169 1.00 50.03 185 GLU A CA 1
ATOM 1509 C C . GLU A 1 185 ? 15.814 -6.274 -33.824 1.00 50.03 185 GLU A C 1
ATOM 1511 O O . GLU A 1 185 ? 15.079 -5.439 -33.296 1.00 50.03 185 GLU A O 1
ATOM 1516 N N . TYR A 1 186 ? 16.957 -6.649 -33.237 1.00 49.06 186 TYR A N 1
ATOM 1517 C CA . TYR A 1 186 ? 17.424 -6.112 -31.962 1.00 49.06 186 TYR A CA 1
ATOM 1518 C C . TYR A 1 186 ? 18.285 -4.853 -32.160 1.00 49.06 186 TYR A C 1
ATOM 1520 O O . TYR A 1 186 ? 19.475 -4.936 -32.449 1.00 49.06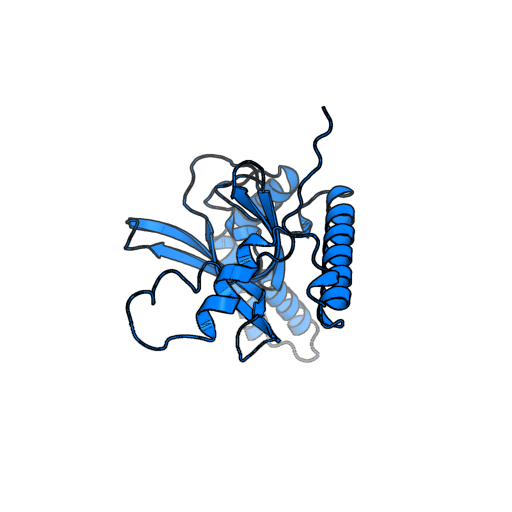 186 TYR A O 1
ATOM 1528 N N . GLU A 1 187 ? 17.705 -3.675 -31.913 1.00 47.69 187 GLU A N 1
ATOM 1529 C CA . GLU A 1 187 ? 18.406 -2.372 -31.922 1.00 47.69 187 GLU A CA 1
ATOM 1530 C C . GLU A 1 187 ? 19.021 -1.990 -30.554 1.00 47.69 187 GLU A C 1
ATOM 1532 O O . GLU A 1 187 ? 19.239 -0.818 -30.245 1.00 47.69 187 GLU A O 1
ATOM 1537 N N . GLY A 1 188 ? 19.270 -2.966 -29.675 1.00 49.75 188 GLY A N 1
ATOM 1538 C CA . GLY A 1 188 ? 19.954 -2.739 -28.398 1.00 49.75 188 GLY A CA 1
ATOM 1539 C C . GLY A 1 188 ? 21.470 -2.963 -28.499 1.00 49.75 188 GLY A C 1
ATOM 1540 O O . GLY A 1 188 ? 21.958 -3.493 -29.495 1.00 49.75 188 GLY A O 1
ATOM 1541 N N . PRO A 1 189 ? 22.260 -2.623 -27.461 1.00 40.53 189 PRO A N 1
ATOM 1542 C CA . PRO A 1 189 ? 23.696 -2.882 -27.466 1.00 40.53 189 PRO A CA 1
ATOM 1543 C C . PRO A 1 189 ? 23.975 -4.379 -27.672 1.00 40.53 189 PRO A C 1
ATOM 1545 O O . PRO A 1 189 ? 23.682 -5.202 -26.802 1.00 40.53 189 PRO A O 1
ATOM 1548 N N . VAL A 1 190 ? 24.567 -4.721 -28.820 1.00 46.62 190 VAL A N 1
ATOM 1549 C CA . VAL A 1 190 ? 24.943 -6.087 -29.248 1.00 46.62 190 VAL A CA 1
ATOM 1550 C C . VAL A 1 190 ? 25.995 -6.723 -28.319 1.00 46.62 190 VAL A C 1
ATOM 1552 O O . VAL A 1 190 ? 26.258 -7.920 -28.383 1.00 46.62 190 VAL A O 1
ATOM 1555 N N . ALA A 1 191 ? 26.546 -5.956 -27.372 1.00 43.62 191 ALA A N 1
ATOM 1556 C CA . ALA A 1 191 ? 27.560 -6.398 -26.414 1.00 43.62 191 ALA A CA 1
ATOM 1557 C C . ALA A 1 191 ? 27.132 -7.575 -25.505 1.00 43.62 191 ALA A C 1
ATOM 1559 O O . ALA A 1 191 ? 27.986 -8.191 -24.875 1.00 43.62 191 ALA A O 1
ATOM 1560 N N . LEU A 1 192 ? 25.843 -7.934 -25.448 1.00 42.25 192 LEU A N 1
ATOM 1561 C CA . LEU A 1 192 ? 25.377 -9.136 -24.737 1.00 42.25 192 LEU A CA 1
ATOM 1562 C C . LEU A 1 192 ? 25.442 -10.425 -25.575 1.00 42.25 192 LEU A C 1
ATOM 1564 O O . LEU A 1 192 ? 25.389 -11.516 -25.009 1.00 42.25 192 LEU A O 1
ATOM 1568 N N . GLY A 1 193 ? 25.619 -10.329 -26.898 1.00 41.31 193 GLY A N 1
ATOM 1569 C CA . GLY A 1 193 ? 25.767 -11.496 -27.775 1.00 41.31 193 GLY A CA 1
ATOM 1570 C C . GLY A 1 193 ? 27.028 -12.318 -27.482 1.00 41.31 193 GLY A C 1
ATOM 1571 O O . GLY A 1 193 ? 27.029 -13.531 -27.673 1.00 41.31 193 GLY A O 1
ATOM 1572 N N . GLY A 1 194 ? 28.075 -11.689 -26.934 1.00 44.81 194 GLY A N 1
ATOM 1573 C CA . GLY A 1 194 ? 29.285 -12.391 -26.490 1.00 44.81 194 GLY A CA 1
ATOM 1574 C C . GLY A 1 194 ? 29.059 -13.294 -25.271 1.00 44.81 194 GLY A C 1
ATOM 1575 O O . GLY A 1 194 ? 29.688 -14.340 -25.162 1.00 44.81 194 GLY A O 1
ATOM 1576 N N . PHE A 1 195 ? 28.114 -12.946 -24.388 1.00 45.03 195 PHE A N 1
ATOM 1577 C CA . PHE A 1 195 ? 27.835 -13.722 -23.171 1.00 45.03 195 PHE A CA 1
ATOM 1578 C C . PHE A 1 195 ? 27.045 -15.007 -23.451 1.00 45.03 195 PHE A C 1
ATOM 1580 O O . PHE A 1 195 ? 27.241 -16.008 -22.770 1.00 45.03 195 PHE A O 1
ATOM 1587 N N . LEU A 1 196 ? 26.171 -14.997 -24.463 1.00 42.44 196 LEU A N 1
ATOM 1588 C CA . LEU A 1 196 ? 25.408 -16.184 -24.869 1.00 42.44 196 LEU A CA 1
ATOM 1589 C C . LEU A 1 196 ? 26.239 -17.141 -25.731 1.00 42.44 196 LEU A C 1
ATOM 1591 O O . LEU A 1 196 ? 26.059 -18.355 -25.645 1.00 42.44 196 LEU A O 1
ATOM 1595 N N . ARG A 1 197 ? 27.188 -16.615 -26.515 1.00 42.72 197 ARG A N 1
ATOM 1596 C CA . ARG A 1 197 ? 28.093 -17.439 -27.325 1.00 42.72 197 ARG A CA 1
ATOM 1597 C C . ARG A 1 197 ? 29.065 -18.250 -26.458 1.00 42.72 197 ARG A C 1
ATOM 1599 O O . ARG A 1 197 ? 29.311 -19.407 -26.760 1.00 42.72 197 ARG A O 1
ATOM 1606 N N . ASN A 1 198 ? 29.496 -17.707 -25.319 1.00 43.84 198 ASN A N 1
ATOM 1607 C CA . ASN A 1 198 ? 30.397 -18.399 -24.390 1.00 43.84 198 ASN A CA 1
ATOM 1608 C C . ASN A 1 198 ? 29.704 -19.415 -23.457 1.00 43.84 198 ASN A C 1
ATOM 1610 O O . ASN A 1 198 ? 30.382 -20.050 -22.665 1.00 43.84 198 ASN A O 1
ATOM 1614 N N . MET A 1 199 ? 28.375 -19.581 -23.507 1.00 45.94 199 MET A N 1
ATOM 1615 C CA . MET A 1 199 ? 27.690 -20.644 -22.745 1.00 45.94 199 MET A CA 1
ATOM 1616 C C . MET A 1 199 ? 27.492 -21.939 -23.543 1.00 45.94 199 MET A C 1
ATOM 1618 O O . MET A 1 199 ? 27.026 -22.930 -22.987 1.00 45.94 199 MET A O 1
ATOM 1622 N N . THR A 1 200 ? 27.811 -21.940 -24.841 1.00 47.81 200 THR A N 1
ATOM 1623 C CA . THR A 1 200 ? 27.725 -23.150 -25.680 1.00 47.81 200 THR A CA 1
ATOM 1624 C C . THR A 1 200 ? 29.044 -23.914 -25.768 1.00 47.81 200 THR A C 1
ATOM 1626 O O . THR A 1 200 ? 29.037 -25.073 -26.171 1.00 47.81 200 THR A O 1
ATOM 1629 N N . GLU A 1 201 ? 30.146 -23.327 -25.303 1.00 50.00 201 GLU A N 1
ATOM 1630 C CA . GLU A 1 201 ? 31.457 -23.968 -25.234 1.00 50.00 201 GLU A CA 1
ATOM 1631 C C . GLU A 1 201 ? 32.000 -23.821 -23.802 1.00 50.00 201 GLU A C 1
ATOM 1633 O O . GLU A 1 201 ? 32.111 -22.716 -23.290 1.00 50.00 201 GLU A O 1
ATOM 1638 N N . GLU A 1 202 ? 32.303 -24.952 -23.159 1.00 42.03 202 GLU A N 1
ATOM 1639 C CA . GLU A 1 202 ? 32.947 -25.101 -21.839 1.00 42.03 202 GLU A CA 1
ATOM 1640 C C . GLU A 1 202 ? 32.074 -25.010 -20.572 1.00 42.03 202 GLU A C 1
ATOM 1642 O O . GLU A 1 202 ? 32.052 -24.064 -19.786 1.00 42.03 202 GLU A O 1
ATOM 1647 N N . SER A 1 203 ? 31.473 -26.160 -20.271 1.00 47.41 203 SER A N 1
ATOM 1648 C CA . SER A 1 203 ? 31.388 -26.691 -18.912 1.00 47.41 203 SER A CA 1
ATOM 1649 C C . SER A 1 203 ? 32.738 -26.626 -18.177 1.00 47.41 203 SER A C 1
ATOM 1651 O O . SER A 1 203 ? 33.697 -27.234 -18.655 1.00 47.41 203 SER A O 1
ATOM 1653 N N . SER A 1 204 ? 32.769 -26.007 -16.984 1.00 45.94 204 SER A N 1
ATOM 1654 C CA . SER A 1 204 ? 33.404 -26.491 -15.728 1.00 45.94 204 SER A CA 1
ATOM 1655 C C . SER A 1 204 ? 34.014 -25.363 -14.877 1.00 45.94 204 SER A C 1
ATOM 1657 O O . SER A 1 204 ? 35.229 -25.223 -14.841 1.00 45.94 204 SER A O 1
ATOM 1659 N N . GLN A 1 205 ? 33.209 -24.607 -14.117 1.00 40.78 205 GLN A N 1
ATOM 1660 C CA . GLN A 1 205 ? 33.651 -24.011 -12.839 1.00 40.78 205 GLN A CA 1
ATOM 1661 C C . GLN A 1 205 ? 32.451 -23.480 -12.021 1.00 40.78 205 GLN A C 1
ATOM 1663 O O . GLN A 1 205 ? 31.678 -22.676 -12.541 1.00 40.78 205 GLN A O 1
ATOM 1668 N N . PRO A 1 206 ? 32.259 -23.890 -10.748 1.00 44.50 206 PRO A N 1
ATOM 1669 C CA . PRO A 1 206 ? 31.118 -23.460 -9.947 1.00 44.50 206 PRO A CA 1
ATOM 1670 C C . PRO A 1 206 ? 31.531 -22.387 -8.932 1.00 44.50 206 PRO A C 1
ATOM 1672 O O . PRO A 1 206 ? 31.705 -22.697 -7.760 1.00 44.50 206 PRO A O 1
ATOM 1675 N N . GLN A 1 207 ? 31.678 -21.125 -9.341 1.00 40.88 207 GLN A N 1
ATOM 1676 C CA . GLN A 1 207 ? 31.787 -20.000 -8.394 1.00 40.88 207 GLN A CA 1
ATOM 1677 C C . GLN A 1 207 ? 31.209 -18.711 -8.985 1.00 40.88 207 GLN A C 1
ATOM 1679 O O . GLN A 1 207 ? 31.944 -17.803 -9.339 1.00 40.88 207 GLN A O 1
ATOM 1684 N N . LEU A 1 208 ? 29.881 -18.631 -9.116 1.00 40.81 208 LEU A N 1
ATOM 1685 C CA . LEU A 1 208 ? 29.156 -17.377 -9.389 1.00 40.81 208 LEU A CA 1
ATOM 1686 C C . LEU A 1 208 ? 27.655 -17.549 -9.078 1.00 40.81 208 LEU A C 1
ATOM 1688 O O . LEU A 1 208 ? 26.786 -17.206 -9.873 1.00 40.81 208 LEU A O 1
ATOM 1692 N N . GLN A 1 209 ? 27.323 -18.145 -7.927 1.00 37.50 209 GLN A N 1
ATOM 1693 C CA . GLN A 1 209 ? 25.924 -18.448 -7.594 1.00 37.50 209 GLN A CA 1
ATOM 1694 C C . GLN A 1 209 ? 25.133 -17.293 -6.961 1.00 37.50 209 GLN A C 1
ATOM 1696 O O . GLN A 1 209 ? 23.913 -17.401 -6.904 1.00 37.50 209 GLN A O 1
ATOM 1701 N N . ASP A 1 210 ? 25.755 -16.171 -6.579 1.00 40.22 210 ASP A N 1
ATOM 1702 C CA . ASP A 1 210 ? 25.058 -15.188 -5.725 1.00 40.22 210 ASP A CA 1
ATOM 1703 C C . ASP A 1 210 ? 24.717 -13.828 -6.364 1.00 40.22 210 ASP A C 1
ATO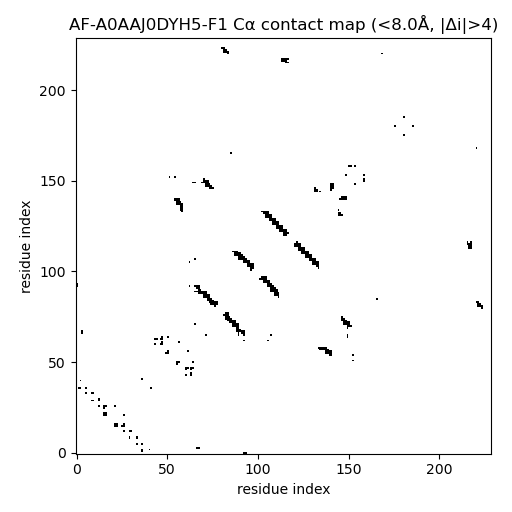M 1705 O O . ASP A 1 210 ? 23.996 -13.026 -5.775 1.00 40.22 210 ASP A O 1
ATOM 1709 N N . TYR A 1 211 ? 25.147 -13.557 -7.602 1.00 38.94 211 TYR A N 1
ATOM 1710 C CA . TYR A 1 211 ? 24.887 -12.257 -8.250 1.00 38.94 211 TYR A CA 1
ATOM 1711 C C . TYR A 1 211 ? 23.914 -12.301 -9.436 1.00 38.94 211 TYR A C 1
ATOM 1713 O O . TYR A 1 211 ? 23.425 -11.259 -9.854 1.00 38.94 211 TYR A O 1
ATOM 1721 N N . SER A 1 212 ? 23.564 -13.474 -9.964 1.00 39.09 212 SER A N 1
ATOM 1722 C CA . SER A 1 212 ? 22.817 -13.592 -11.231 1.00 39.09 212 SER A CA 1
ATOM 1723 C C . SER A 1 212 ? 21.306 -13.309 -11.106 1.00 39.09 212 SER A C 1
ATOM 1725 O O . SER A 1 212 ? 20.707 -12.669 -11.975 1.00 39.09 212 SER A O 1
ATOM 1727 N N . TRP A 1 213 ? 20.673 -13.679 -9.989 1.00 35.19 213 TRP A N 1
ATOM 1728 C CA . TRP A 1 213 ? 19.209 -13.602 -9.875 1.00 35.19 213 TRP A CA 1
ATOM 1729 C C . TRP A 1 213 ? 18.657 -12.184 -9.668 1.00 35.19 213 TRP A C 1
ATOM 1731 O O . TRP A 1 213 ? 17.489 -11.946 -9.970 1.00 35.19 213 TRP A O 1
ATOM 1741 N N . ARG A 1 214 ? 19.483 -11.226 -9.215 1.00 38.09 214 ARG A N 1
ATOM 1742 C CA . ARG A 1 214 ? 19.077 -9.810 -9.084 1.00 38.09 214 ARG A CA 1
ATOM 1743 C C . ARG A 1 214 ? 19.084 -9.044 -10.411 1.00 38.09 214 ARG A C 1
ATOM 1745 O O . ARG A 1 214 ? 18.413 -8.024 -10.499 1.00 38.09 214 ARG A O 1
ATOM 1752 N N . TYR A 1 215 ? 19.788 -9.529 -11.436 1.00 35.84 215 TYR A N 1
ATOM 1753 C CA . TYR A 1 215 ? 19.913 -8.835 -12.728 1.00 35.84 215 TYR A CA 1
ATOM 1754 C C . TYR A 1 215 ? 19.021 -9.413 -13.837 1.00 35.84 215 TYR A C 1
ATOM 1756 O O . TYR A 1 215 ? 18.847 -8.776 -14.874 1.00 35.84 215 TYR A O 1
ATOM 1764 N N . LEU A 1 216 ? 18.431 -10.594 -13.615 1.00 34.53 216 LEU A N 1
ATOM 1765 C CA . LEU A 1 216 ? 17.554 -11.282 -14.572 1.00 34.53 216 LEU A CA 1
ATOM 1766 C C . LEU A 1 216 ? 16.053 -11.083 -14.304 1.00 34.53 216 LEU A C 1
ATOM 1768 O O . LEU A 1 216 ? 15.232 -11.578 -15.078 1.00 34.53 216 LEU A O 1
ATOM 1772 N N . GLN A 1 217 ? 15.677 -10.299 -13.282 1.00 35.09 217 GLN A N 1
ATOM 1773 C CA . GLN A 1 217 ? 14.393 -9.586 -13.281 1.00 35.09 217 GLN A CA 1
ATOM 1774 C C . GLN A 1 217 ? 14.475 -8.481 -14.335 1.00 35.09 217 GLN A C 1
ATOM 1776 O O . GLN A 1 217 ? 14.689 -7.320 -14.027 1.00 35.09 217 GLN A O 1
ATOM 1781 N N . VAL A 1 218 ? 14.416 -8.916 -15.590 1.00 40.03 218 VAL A N 1
ATOM 1782 C CA . VAL A 1 218 ? 13.980 -8.179 -16.765 1.00 40.03 218 VAL A CA 1
ATOM 1783 C C . VAL A 1 218 ? 14.356 -6.696 -16.735 1.00 40.03 218 VAL A C 1
ATOM 1785 O O . VAL A 1 218 ? 13.667 -5.844 -16.178 1.00 40.03 218 VAL A O 1
ATOM 1788 N N . ARG A 1 219 ? 15.399 -6.377 -17.503 1.00 40.09 219 ARG A N 1
ATOM 1789 C CA . ARG A 1 219 ? 15.510 -5.122 -18.259 1.00 40.09 219 ARG A CA 1
ATOM 1790 C C . ARG A 1 219 ? 14.295 -4.932 -19.197 1.00 40.09 219 ARG A C 1
ATOM 1792 O O . ARG A 1 219 ? 14.455 -4.696 -20.391 1.00 40.09 219 ARG A O 1
ATOM 1799 N N . SER A 1 220 ? 13.072 -5.083 -18.700 1.00 40.31 220 SER A N 1
ATOM 1800 C CA . SER A 1 220 ? 11.846 -4.764 -19.412 1.00 40.31 220 SER A CA 1
ATOM 1801 C C . SER A 1 220 ? 11.628 -3.281 -19.227 1.00 40.31 220 SER A C 1
ATOM 1803 O O . SER A 1 220 ? 11.117 -2.831 -18.208 1.00 40.31 220 SER A O 1
ATOM 1805 N N . PHE A 1 221 ? 12.034 -2.565 -20.271 1.00 49.62 221 PHE A N 1
ATOM 1806 C CA . PHE A 1 221 ? 11.600 -1.213 -20.601 1.00 49.62 221 PHE A CA 1
ATOM 1807 C C . PHE A 1 221 ? 12.113 -0.129 -19.673 1.00 49.62 221 PHE A C 1
ATOM 1809 O O . PHE A 1 221 ? 11.374 0.695 -19.147 1.00 49.62 221 PHE A O 1
ATOM 1816 N N . ALA A 1 222 ? 13.430 -0.063 -19.591 1.00 37.19 222 ALA A N 1
ATOM 1817 C CA . ALA A 1 222 ? 14.038 1.229 -19.412 1.00 37.19 222 ALA A CA 1
ATOM 1818 C C . ALA A 1 222 ? 13.716 2.166 -20.588 1.00 37.19 222 ALA A C 1
ATOM 1820 O O . ALA A 1 222 ? 13.910 1.811 -21.754 1.00 37.19 222 ALA A O 1
ATOM 1821 N N . LEU A 1 223 ? 13.248 3.367 -20.270 1.00 42.84 223 LEU A N 1
ATOM 1822 C CA . LEU A 1 223 ? 13.090 4.459 -21.220 1.00 42.84 223 LEU A CA 1
ATOM 1823 C C . LEU A 1 223 ? 14.343 5.337 -21.148 1.00 42.84 223 LEU A C 1
ATOM 1825 O O . LEU A 1 223 ? 14.671 5.849 -20.082 1.00 42.84 223 LEU A O 1
ATOM 1829 N N . ARG A 1 224 ? 15.019 5.549 -22.283 1.00 37.84 224 ARG A N 1
ATOM 1830 C CA . ARG A 1 224 ? 15.757 6.802 -22.472 1.00 37.84 224 ARG A CA 1
ATOM 1831 C C . ARG A 1 224 ? 14.703 7.872 -22.714 1.00 37.84 224 ARG A C 1
ATOM 1833 O O . ARG A 1 224 ? 14.058 7.859 -23.761 1.00 37.84 224 ARG A O 1
ATOM 1840 N N . GLU A 1 225 ? 14.523 8.783 -21.769 1.00 38.38 225 GLU A N 1
ATOM 1841 C CA . GLU A 1 225 ? 13.983 10.087 -22.134 1.00 38.38 225 GLU A CA 1
ATOM 1842 C C . GLU A 1 225 ? 15.059 10.768 -22.983 1.00 38.38 225 GLU A C 1
ATOM 1844 O O . GLU A 1 225 ? 16.169 11.027 -22.518 1.00 38.38 225 GLU A O 1
ATOM 1849 N N . ASN A 1 226 ? 14.768 10.976 -24.268 1.00 34.81 226 ASN A N 1
ATOM 1850 C CA . ASN A 1 226 ? 15.564 11.881 -25.084 1.00 34.81 226 ASN A CA 1
ATOM 1851 C C . ASN A 1 226 ? 15.313 13.287 -24.537 1.00 34.81 226 ASN A C 1
ATOM 1853 O O . ASN A 1 226 ? 14.371 13.960 -24.948 1.00 34.81 226 ASN A O 1
ATOM 1857 N N . VAL A 1 227 ? 16.132 13.706 -23.577 1.00 34.59 227 VAL A N 1
ATOM 1858 C CA . VAL A 1 227 ? 16.240 15.112 -23.203 1.00 34.59 227 VAL A CA 1
ATOM 1859 C C . VAL A 1 227 ? 16.967 15.788 -24.360 1.00 34.59 227 VAL A C 1
ATOM 1861 O O . VAL A 1 227 ? 18.189 15.696 -24.480 1.00 34.59 227 VAL A O 1
ATOM 1864 N N . SER A 1 228 ? 16.206 16.377 -25.280 1.00 35.50 228 SER A N 1
ATOM 1865 C CA . SER A 1 228 ? 16.771 17.344 -26.217 1.00 35.50 228 SER A CA 1
ATOM 1866 C C . SER A 1 228 ? 17.171 18.602 -25.433 1.00 35.50 228 SER A C 1
ATOM 1868 O O . SER A 1 228 ? 16.410 19.002 -24.549 1.00 35.50 228 SER A O 1
ATOM 1870 N N . PRO A 1 229 ? 18.355 19.177 -25.706 1.00 44.34 229 PRO A N 1
ATOM 1871 C CA . PRO A 1 229 ? 18.804 20.420 -25.083 1.00 44.34 229 PRO A CA 1
ATOM 1872 C C . PRO A 1 229 ? 17.925 21.617 -25.460 1.00 44.34 229 PRO A C 1
ATOM 1874 O O . PRO A 1 229 ? 17.327 21.594 -26.563 1.00 44.34 229 PRO A O 1
#